Protein AF-A5GKF2-F1 (afdb_monomer_lite)

Foldseek 3Di:
DVPVVVVVVVVVVVVVVVVVVVVVVVVVVVVVVVVVVVVVVVVVVVVVVVVVVVVVVVVVVVVVVVVVVVVVVVVVVVVCCVVVVVVVVVVVVVVVVVVVVVVPDPDDDDDDDDDDDDDDDDDDDDDPDDDDPPPPVVVVVVVVVVVCVVCDDPDDDDDDDDDDDDDDDDDDDDDDDDDDDDDDDDDDDDDDDDD

pLDDT: mean 70.02, std 25.41, range [35.12, 98.5]

Structure (mmCIF, N/CA/C/O backbone):
data_AF-A5GKF2-F1
#
_entry.id   AF-A5GKF2-F1
#
loop_
_atom_site.group_PDB
_atom_site.id
_atom_site.type_symbol
_atom_site.label_atom_id
_atom_site.label_alt_id
_atom_site.label_comp_id
_atom_site.label_asym_id
_atom_site.label_entity_id
_atom_site.label_seq_id
_atom_site.pdbx_PDB_ins_code
_atom_site.Cartn_x
_atom_site.Cartn_y
_atom_site.Cartn_z
_atom_site.occupancy
_atom_site.B_iso_or_equiv
_atom_site.auth_seq_id
_atom_site.auth_comp_id
_atom_site.auth_asym_id
_atom_site.auth_atom_id
_atom_site.pdbx_PDB_model_num
ATOM 1 N N . MET A 1 1 ? 40.541 8.217 -66.195 1.00 59.69 1 MET A N 1
ATOM 2 C CA . MET A 1 1 ? 40.244 8.836 -64.881 1.00 59.69 1 MET A CA 1
ATOM 3 C C . MET A 1 1 ? 38.954 8.336 -64.171 1.00 59.69 1 MET A C 1
ATOM 5 O O . MET A 1 1 ? 38.490 9.051 -63.294 1.00 59.69 1 MET A O 1
ATOM 9 N N . PRO A 1 2 ? 38.380 7.128 -64.410 1.00 74.12 2 PRO A N 1
ATOM 10 C CA . PRO A 1 2 ? 37.162 6.703 -63.689 1.00 74.12 2 PRO A CA 1
ATOM 11 C C . PRO A 1 2 ? 37.409 6.175 -62.259 1.00 74.12 2 PRO A C 1
ATOM 13 O O . PRO A 1 2 ? 36.490 6.158 -61.446 1.00 74.12 2 PRO A O 1
ATOM 16 N N . MET A 1 3 ? 38.639 5.767 -61.918 1.00 76.69 3 MET A N 1
ATOM 17 C CA . MET A 1 3 ? 38.925 5.130 -60.619 1.00 76.69 3 MET A CA 1
ATOM 18 C C . MET A 1 3 ? 38.843 6.090 -59.420 1.00 76.69 3 MET A C 1
ATOM 20 O O . MET A 1 3 ? 38.457 5.673 -58.334 1.00 76.69 3 MET A O 1
ATOM 24 N N . VAL A 1 4 ? 39.136 7.382 -59.610 1.00 79.19 4 VAL A N 1
ATOM 25 C CA . VAL A 1 4 ? 39.079 8.383 -58.524 1.00 79.19 4 VAL A CA 1
ATOM 26 C C . VAL A 1 4 ? 37.631 8.653 -58.087 1.00 79.19 4 VAL A C 1
ATOM 28 O O . VAL A 1 4 ? 37.363 8.780 -56.895 1.00 79.19 4 VAL A O 1
ATOM 31 N N . GLY A 1 5 ? 36.676 8.658 -59.026 1.00 86.69 5 GLY A N 1
ATOM 32 C CA . GLY A 1 5 ? 35.250 8.832 -58.713 1.00 86.69 5 GLY A CA 1
ATOM 33 C C . GLY A 1 5 ? 34.651 7.653 -57.936 1.00 86.69 5 GLY A C 1
ATOM 34 O O . GLY A 1 5 ? 33.820 7.851 -57.053 1.00 86.69 5 GLY A O 1
ATOM 35 N N . MET A 1 6 ? 35.121 6.431 -58.209 1.00 90.62 6 MET A N 1
ATOM 36 C CA . MET A 1 6 ? 34.670 5.222 -57.514 1.00 90.62 6 MET A CA 1
ATOM 37 C C . MET A 1 6 ? 35.104 5.209 -56.042 1.00 90.62 6 MET A C 1
ATOM 39 O O . MET A 1 6 ? 34.302 4.891 -55.168 1.00 90.62 6 MET A O 1
ATOM 43 N N . ILE A 1 7 ? 36.341 5.628 -55.753 1.00 91.12 7 ILE A N 1
ATOM 44 C CA . ILE A 1 7 ? 36.857 5.725 -54.377 1.00 91.12 7 ILE A CA 1
ATOM 45 C C . ILE A 1 7 ? 36.062 6.763 -53.573 1.00 91.12 7 ILE A C 1
ATOM 47 O O . ILE A 1 7 ? 35.660 6.487 -52.443 1.00 91.12 7 ILE A O 1
ATOM 51 N N . GLY A 1 8 ? 35.772 7.929 -54.164 1.00 93.56 8 GLY A N 1
ATOM 52 C CA . GLY A 1 8 ? 34.958 8.961 -53.517 1.00 93.56 8 GLY A CA 1
ATOM 53 C C . GLY A 1 8 ? 33.553 8.470 -53.154 1.00 93.56 8 GLY A C 1
ATOM 54 O O . GLY A 1 8 ? 33.095 8.690 -52.035 1.00 93.56 8 GLY A O 1
ATOM 55 N N . MET A 1 9 ? 32.895 7.737 -54.059 1.00 93.56 9 MET A N 1
ATOM 56 C CA . MET A 1 9 ? 31.573 7.156 -53.798 1.00 93.56 9 MET A CA 1
ATOM 57 C C . MET A 1 9 ? 31.606 6.144 -52.643 1.00 93.56 9 MET A C 1
ATOM 59 O O . MET A 1 9 ? 30.742 6.195 -51.770 1.00 93.56 9 MET A O 1
ATOM 63 N N . ILE A 1 10 ? 32.616 5.268 -52.590 1.00 93.69 10 ILE A N 1
ATOM 64 C CA . ILE A 1 10 ? 32.765 4.283 -51.505 1.00 93.69 10 ILE A CA 1
ATOM 65 C C . ILE A 1 10 ? 32.933 4.982 -50.149 1.00 93.69 10 ILE A C 1
ATOM 67 O O . ILE A 1 10 ? 32.283 4.594 -49.178 1.00 93.69 10 ILE A O 1
ATOM 71 N N . ILE A 1 11 ? 33.752 6.037 -50.079 1.00 95.56 11 ILE A N 1
ATOM 72 C CA . ILE A 1 11 ? 33.955 6.807 -48.843 1.00 95.56 11 ILE A CA 1
ATOM 73 C C . ILE A 1 11 ? 32.642 7.454 -48.387 1.00 95.56 11 ILE A C 1
ATOM 75 O O . ILE A 1 11 ? 32.294 7.356 -47.212 1.00 95.56 11 ILE A O 1
ATOM 79 N N . ILE A 1 12 ? 31.887 8.067 -49.305 1.00 95.62 12 ILE A N 1
ATOM 80 C CA . ILE A 1 12 ? 30.591 8.688 -48.988 1.00 95.62 12 ILE A CA 1
ATOM 81 C C . ILE A 1 12 ? 29.614 7.647 -48.431 1.00 95.62 12 ILE A C 1
ATOM 83 O O . ILE A 1 12 ? 28.983 7.892 -47.404 1.00 95.62 12 ILE A O 1
ATOM 87 N N . VAL A 1 13 ? 29.518 6.473 -49.064 1.00 96.44 13 VAL A N 1
ATOM 88 C CA . VAL A 1 13 ? 28.652 5.382 -48.590 1.00 96.44 13 VAL A CA 1
ATOM 89 C C . VAL A 1 13 ? 29.087 4.904 -47.205 1.00 96.44 13 VAL A C 1
ATOM 91 O O . VAL A 1 13 ? 28.242 4.735 -46.330 1.00 96.44 13 VAL A O 1
ATOM 94 N N . MET A 1 14 ? 30.390 4.744 -46.961 1.00 96.69 14 MET A N 1
ATOM 95 C CA . MET A 1 14 ? 30.900 4.324 -45.653 1.00 96.69 14 MET A CA 1
ATOM 96 C C . MET A 1 14 ? 30.572 5.346 -44.555 1.00 96.69 14 MET A C 1
ATOM 98 O O . MET A 1 14 ? 30.115 4.960 -43.480 1.00 96.69 14 MET A O 1
ATOM 102 N N . ILE A 1 15 ? 30.748 6.644 -44.828 1.00 96.69 15 ILE A N 1
ATOM 103 C CA . ILE A 1 15 ? 30.384 7.719 -43.893 1.00 96.69 15 ILE A CA 1
ATOM 104 C C . ILE A 1 15 ? 28.879 7.690 -43.615 1.00 96.69 15 ILE A C 1
ATOM 106 O O . ILE A 1 15 ? 28.476 7.756 -42.454 1.00 96.69 15 ILE A O 1
ATOM 110 N N . LEU A 1 16 ? 28.048 7.542 -44.652 1.00 97.00 16 LEU A N 1
ATOM 111 C CA . LEU A 1 16 ? 26.597 7.466 -44.496 1.00 97.00 16 LEU A CA 1
ATOM 112 C C . LEU A 1 16 ? 26.199 6.291 -43.597 1.00 97.00 16 LEU A C 1
ATOM 114 O O . LEU A 1 16 ? 25.430 6.479 -42.658 1.00 97.00 16 LEU A O 1
ATOM 118 N N . VAL A 1 17 ? 26.770 5.105 -43.825 1.00 97.75 17 VAL A N 1
ATOM 119 C CA . VAL A 1 17 ? 26.513 3.923 -42.990 1.00 97.75 17 VAL A CA 1
ATOM 120 C C . VAL A 1 17 ? 26.899 4.194 -41.533 1.00 97.75 17 VAL A C 1
ATOM 122 O O . VAL A 1 17 ? 26.085 3.967 -40.640 1.00 97.75 17 VAL A O 1
ATOM 125 N N . MET A 1 18 ? 28.079 4.761 -41.274 1.00 97.44 18 MET A N 1
ATOM 126 C CA . MET A 1 18 ? 28.514 5.083 -39.908 1.00 97.44 18 MET A CA 1
ATOM 127 C C . MET A 1 18 ? 27.578 6.079 -39.212 1.00 97.44 18 MET A C 1
ATOM 129 O O . MET A 1 18 ? 27.211 5.878 -38.053 1.00 97.44 18 MET A O 1
ATOM 133 N N . VAL A 1 19 ? 27.141 7.126 -39.919 1.00 97.44 19 VAL A N 1
ATOM 134 C CA . VAL A 1 19 ? 26.184 8.103 -39.382 1.00 97.44 19 VAL A CA 1
ATOM 135 C C . VAL A 1 19 ? 24.840 7.436 -39.092 1.00 97.44 19 VAL A C 1
ATOM 137 O O . VAL A 1 19 ? 24.295 7.629 -38.008 1.00 97.44 19 VAL A O 1
ATOM 140 N N . THR A 1 20 ? 24.323 6.606 -40.004 1.00 97.12 20 THR A N 1
ATOM 141 C CA . THR A 1 20 ? 23.048 5.903 -39.780 1.00 97.12 20 THR A CA 1
ATOM 142 C C . THR A 1 20 ? 23.111 4.967 -38.575 1.00 97.12 20 THR A C 1
ATOM 144 O O . THR A 1 20 ? 22.198 4.987 -37.754 1.00 97.12 20 THR A O 1
ATOM 147 N N . LEU A 1 21 ? 24.204 4.218 -38.398 1.00 97.25 21 LEU A N 1
ATOM 148 C CA . LEU A 1 21 ? 24.397 3.352 -37.232 1.00 97.25 21 LEU A CA 1
ATOM 149 C C . LEU A 1 21 ? 24.495 4.155 -35.930 1.00 97.25 21 LEU A C 1
ATOM 151 O O . LEU A 1 21 ? 23.912 3.752 -34.926 1.00 97.25 21 LEU A O 1
ATOM 155 N N . SER A 1 22 ? 25.171 5.308 -35.949 1.00 97.81 22 SER A N 1
ATOM 156 C CA . SER A 1 22 ? 25.243 6.215 -34.797 1.00 97.81 22 SER A CA 1
ATOM 157 C C . SER A 1 22 ? 23.860 6.745 -34.398 1.00 97.81 22 SER A C 1
ATOM 159 O O . SER A 1 22 ? 23.489 6.708 -33.223 1.00 97.81 22 SER A O 1
ATOM 161 N N . VAL A 1 23 ? 23.047 7.158 -35.378 1.00 97.81 23 VAL A N 1
ATOM 162 C CA . VAL A 1 23 ? 21.667 7.608 -35.135 1.00 97.81 23 VAL A CA 1
ATOM 163 C C . VAL A 1 23 ? 20.810 6.468 -34.582 1.00 97.81 23 VAL A C 1
ATOM 165 O O . VAL A 1 23 ? 20.099 6.667 -33.600 1.00 97.81 23 VAL A O 1
ATOM 168 N N . VAL A 1 24 ? 20.905 5.262 -35.150 1.00 98.12 24 VAL A N 1
ATOM 169 C CA . VAL A 1 24 ? 20.173 4.085 -34.652 1.00 98.12 24 VAL A CA 1
ATOM 170 C C . VAL A 1 24 ? 20.580 3.750 -33.215 1.00 98.12 24 VAL A C 1
ATOM 172 O O . VAL A 1 24 ? 19.710 3.520 -32.378 1.00 98.12 24 VAL A O 1
ATOM 175 N N . ALA A 1 25 ? 21.876 3.784 -32.894 1.00 97.25 25 ALA A N 1
ATOM 176 C CA . ALA A 1 25 ? 22.362 3.548 -31.537 1.00 97.25 25 ALA A CA 1
ATOM 177 C C . ALA A 1 25 ? 21.807 4.580 -30.542 1.00 97.25 25 ALA A C 1
ATOM 179 O O . ALA A 1 25 ? 21.323 4.203 -29.475 1.00 97.25 25 ALA A O 1
ATOM 180 N N . MET A 1 26 ? 21.802 5.866 -30.908 1.00 98.12 26 MET A N 1
ATOM 181 C CA . MET A 1 26 ? 21.197 6.921 -30.089 1.00 98.12 26 MET A CA 1
ATOM 182 C C . MET A 1 26 ? 19.703 6.682 -29.854 1.00 98.12 26 MET A C 1
ATOM 184 O O . MET A 1 26 ? 19.241 6.778 -28.719 1.00 98.12 26 MET A O 1
ATOM 188 N N . VAL A 1 27 ? 18.951 6.318 -30.897 1.00 98.19 27 VAL A N 1
ATOM 189 C CA . VAL A 1 27 ? 17.518 6.007 -30.769 1.00 9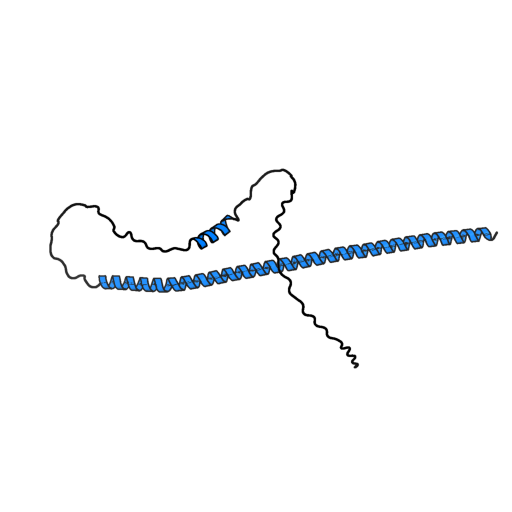8.19 27 VAL A CA 1
ATOM 190 C C . VAL A 1 27 ? 17.299 4.829 -29.818 1.00 98.19 27 VAL A C 1
ATOM 192 O O . VAL A 1 27 ? 16.444 4.915 -28.939 1.00 98.19 27 VAL A O 1
ATOM 195 N N . ILE A 1 28 ? 18.100 3.765 -29.925 1.00 98.06 28 ILE A N 1
ATOM 196 C CA . ILE A 1 28 ? 18.012 2.603 -29.028 1.00 98.06 28 ILE A CA 1
ATOM 197 C C . ILE A 1 28 ? 18.279 3.012 -27.574 1.00 98.06 28 ILE A C 1
ATOM 199 O O . ILE A 1 28 ? 17.513 2.638 -26.687 1.00 98.06 28 ILE A O 1
ATOM 203 N N . ILE A 1 29 ? 19.320 3.811 -27.318 1.00 98.19 29 ILE A N 1
ATOM 204 C CA . ILE A 1 29 ? 19.639 4.300 -25.967 1.00 98.19 29 ILE A CA 1
ATOM 205 C C . ILE A 1 29 ? 18.470 5.112 -25.396 1.00 98.19 29 ILE A C 1
ATOM 207 O O . ILE A 1 29 ? 18.070 4.895 -24.251 1.00 98.19 29 ILE A O 1
ATOM 211 N N . VAL A 1 30 ? 17.884 6.009 -26.195 1.00 98.38 30 VAL A N 1
ATOM 212 C CA . VAL A 1 30 ? 16.722 6.810 -25.783 1.00 98.38 30 VAL A CA 1
ATOM 213 C C . VAL A 1 30 ? 15.523 5.915 -25.467 1.00 98.38 30 VAL A C 1
ATOM 215 O O . VAL A 1 30 ? 14.877 6.108 -24.439 1.00 98.38 30 VAL A O 1
ATOM 218 N N . MET A 1 31 ? 15.246 4.900 -26.289 1.00 98.50 31 MET A N 1
ATOM 219 C CA . MET A 1 31 ? 14.158 3.952 -26.028 1.00 98.50 31 MET A CA 1
ATOM 220 C C . MET A 1 31 ? 14.369 3.174 -24.725 1.00 98.50 31 MET A C 1
ATOM 222 O O . MET A 1 31 ? 13.433 3.052 -23.934 1.00 98.50 31 MET A O 1
ATOM 226 N N . ILE A 1 32 ? 15.591 2.700 -24.463 1.00 98.38 32 ILE A N 1
ATOM 227 C CA . ILE A 1 32 ? 15.932 2.017 -23.206 1.00 98.38 32 ILE A CA 1
ATOM 228 C C . ILE A 1 32 ? 15.715 2.958 -22.016 1.00 98.38 32 ILE A C 1
ATOM 230 O O . ILE A 1 32 ? 15.111 2.561 -21.021 1.00 98.38 32 ILE A O 1
ATOM 234 N N . LEU A 1 33 ? 16.143 4.219 -22.118 1.00 98.19 33 LEU A N 1
ATOM 235 C CA . LEU A 1 33 ? 15.961 5.204 -21.052 1.00 98.19 33 LEU A CA 1
ATOM 236 C C . LEU A 1 33 ? 14.476 5.483 -20.773 1.00 98.19 33 LEU A C 1
ATOM 238 O O . LEU A 1 33 ? 14.065 5.557 -19.613 1.00 98.19 33 LEU A O 1
ATOM 242 N N . ILE A 1 34 ? 13.647 5.569 -21.814 1.00 98.25 34 ILE A N 1
ATOM 243 C CA . ILE A 1 34 ? 12.193 5.707 -21.661 1.00 98.25 34 ILE A CA 1
ATOM 244 C C . ILE A 1 34 ? 11.608 4.478 -20.951 1.00 98.25 34 ILE A C 1
ATOM 246 O O . ILE A 1 34 ? 10.833 4.621 -20.009 1.00 98.25 34 ILE A O 1
ATOM 250 N N . MET A 1 35 ? 12.010 3.265 -21.334 1.00 98.44 35 MET A N 1
ATOM 251 C CA . MET A 1 35 ? 11.536 2.045 -20.671 1.00 98.44 35 MET A CA 1
ATOM 252 C C . MET A 1 35 ? 11.926 1.997 -19.189 1.00 98.44 35 MET A C 1
ATOM 254 O O . MET A 1 35 ? 11.091 1.682 -18.340 1.00 98.44 35 MET A O 1
ATOM 258 N N . VAL A 1 36 ? 13.170 2.353 -18.859 1.00 98.12 36 VAL A N 1
ATOM 259 C CA . VAL A 1 36 ? 13.649 2.384 -17.470 1.00 98.12 36 VAL A CA 1
ATOM 260 C C . VAL A 1 36 ? 12.900 3.436 -16.656 1.00 98.12 36 VAL A C 1
ATOM 262 O O . VAL A 1 36 ? 12.459 3.145 -15.545 1.00 98.12 36 VAL A O 1
ATOM 265 N N . THR A 1 37 ? 12.705 4.642 -17.195 1.00 98.12 37 THR A N 1
ATOM 266 C CA . THR A 1 37 ? 11.974 5.703 -16.482 1.00 98.12 37 THR A CA 1
ATOM 267 C C . THR A 1 37 ? 10.519 5.312 -16.229 1.00 98.12 37 THR A C 1
ATOM 269 O O . THR A 1 37 ? 10.046 5.457 -15.103 1.00 98.12 37 THR A O 1
ATOM 272 N N . LEU A 1 38 ? 9.833 4.719 -17.211 1.00 97.75 38 LEU A N 1
ATOM 273 C CA . LEU A 1 38 ? 8.479 4.188 -17.027 1.00 97.75 38 LEU A CA 1
ATOM 274 C C . LEU A 1 38 ? 8.429 3.075 -15.973 1.00 97.75 38 LEU A C 1
ATOM 276 O O . LEU A 1 38 ? 7.532 3.075 -15.131 1.00 97.75 38 LEU A O 1
ATOM 280 N N . SER A 1 39 ? 9.407 2.165 -15.964 1.00 97.69 39 SER A N 1
ATOM 281 C CA . SER A 1 39 ? 9.500 1.118 -14.941 1.00 97.69 39 SER A CA 1
ATOM 282 C C . SER A 1 39 ? 9.681 1.697 -13.535 1.00 97.69 39 SER A C 1
ATOM 284 O O . SER A 1 39 ? 9.076 1.199 -12.585 1.00 97.69 39 SER A O 1
ATOM 286 N N . MET A 1 40 ? 10.493 2.747 -13.385 1.00 98.12 40 MET A N 1
ATOM 287 C CA . MET A 1 40 ? 10.690 3.417 -12.097 1.00 98.12 40 MET A CA 1
ATOM 288 C C . MET A 1 40 ? 9.410 4.110 -11.629 1.00 98.12 40 MET A C 1
ATOM 290 O O . MET A 1 40 ? 9.020 3.966 -10.472 1.00 98.12 40 MET A O 1
ATOM 294 N N . VAL A 1 41 ? 8.711 4.801 -12.533 1.00 97.81 41 VAL A N 1
ATOM 295 C CA . VAL A 1 41 ? 7.419 5.433 -12.228 1.00 97.81 41 VAL A CA 1
ATOM 296 C C . VAL A 1 41 ? 6.386 4.384 -11.809 1.00 97.81 41 VAL A C 1
ATOM 298 O O . VAL A 1 41 ? 5.705 4.572 -10.803 1.00 97.81 41 VAL A O 1
ATOM 301 N N . ALA A 1 42 ? 6.306 3.251 -12.511 1.00 97.00 42 ALA A N 1
ATOM 302 C CA . ALA A 1 42 ? 5.401 2.160 -12.155 1.00 97.00 42 ALA A CA 1
ATOM 303 C C . ALA A 1 42 ? 5.683 1.609 -10.746 1.00 97.00 42 ALA A C 1
ATOM 305 O O . ALA A 1 42 ? 4.752 1.433 -9.960 1.00 97.00 42 ALA A O 1
ATOM 306 N N . MET A 1 43 ? 6.957 1.404 -10.391 1.00 98.12 43 MET A N 1
ATOM 307 C CA . MET A 1 43 ? 7.343 0.978 -9.041 1.00 98.12 43 MET A CA 1
ATOM 308 C C . MET A 1 43 ? 6.914 1.985 -7.971 1.00 98.12 43 MET A C 1
ATOM 310 O O . MET A 1 43 ? 6.349 1.592 -6.951 1.00 98.12 43 MET A O 1
ATOM 314 N N . VAL A 1 44 ? 7.121 3.282 -8.210 1.00 98.06 44 VAL A N 1
ATOM 315 C CA . VAL A 1 44 ? 6.694 4.337 -7.277 1.00 98.06 44 VAL A CA 1
ATOM 316 C C . VAL A 1 44 ? 5.177 4.320 -7.083 1.00 98.06 44 VAL A C 1
ATOM 318 O O . VAL A 1 44 ? 4.708 4.397 -5.948 1.00 98.06 44 VAL A O 1
ATOM 321 N N . ILE A 1 45 ? 4.405 4.153 -8.160 1.00 97.88 45 ILE A N 1
ATOM 322 C CA . ILE A 1 45 ? 2.940 4.061 -8.089 1.00 97.88 45 ILE A CA 1
ATOM 323 C C . ILE A 1 45 ? 2.512 2.853 -7.247 1.00 97.88 45 ILE A C 1
ATOM 325 O O . ILE A 1 45 ? 1.662 2.995 -6.369 1.00 97.88 45 ILE A O 1
ATOM 329 N N . ILE A 1 46 ? 3.119 1.682 -7.460 1.00 98.12 46 ILE A N 1
ATOM 330 C CA . ILE A 1 46 ? 2.817 0.471 -6.680 1.00 98.12 46 ILE A CA 1
ATOM 331 C C . ILE A 1 46 ? 3.091 0.704 -5.190 1.00 98.12 46 ILE A C 1
ATOM 333 O O . ILE A 1 46 ? 2.253 0.374 -4.350 1.00 98.12 46 ILE A O 1
ATOM 337 N N . VAL A 1 47 ? 4.230 1.317 -4.853 1.00 98.19 47 VAL A N 1
ATOM 338 C CA . VAL A 1 47 ? 4.578 1.645 -3.463 1.00 98.19 47 VAL A CA 1
ATOM 339 C C . VAL A 1 47 ? 3.569 2.624 -2.859 1.00 98.19 47 VAL A C 1
ATOM 341 O O . VAL A 1 47 ? 3.121 2.414 -1.733 1.00 98.19 47 VAL A O 1
ATOM 344 N N . MET A 1 48 ? 3.147 3.653 -3.600 1.00 98.25 48 MET A N 1
ATOM 345 C CA . MET A 1 48 ? 2.115 4.581 -3.125 1.00 98.25 48 MET A CA 1
ATOM 346 C C . MET A 1 48 ? 0.783 3.878 -2.851 1.00 98.25 48 MET A C 1
ATOM 348 O O . MET A 1 48 ? 0.167 4.126 -1.815 1.00 98.25 48 MET A O 1
ATOM 352 N N . ILE A 1 49 ? 0.349 2.978 -3.738 1.00 98.00 49 ILE A N 1
ATOM 353 C CA . ILE A 1 49 ? -0.880 2.196 -3.541 1.00 98.00 49 ILE A CA 1
ATOM 354 C C . ILE A 1 49 ? -0.763 1.332 -2.281 1.00 98.00 49 ILE A C 1
ATOM 356 O O . ILE A 1 49 ? -1.687 1.304 -1.469 1.00 98.00 49 ILE A O 1
ATOM 360 N N . LEU A 1 50 ? 0.381 0.675 -2.070 1.00 97.94 50 LEU A N 1
ATOM 361 C CA . LEU A 1 50 ? 0.618 -0.141 -0.879 1.00 97.94 50 LEU A CA 1
ATOM 362 C C . LEU A 1 50 ? 0.527 0.691 0.411 1.00 97.94 50 LEU A C 1
ATOM 364 O O . LEU A 1 50 ? -0.113 0.274 1.378 1.00 97.94 50 LEU A O 1
ATOM 368 N N . ILE A 1 51 ? 1.115 1.890 0.421 1.00 98.00 51 ILE A N 1
ATOM 369 C CA . ILE A 1 51 ? 1.028 2.816 1.559 1.00 98.00 51 ILE A CA 1
ATOM 370 C C . ILE A 1 51 ? -0.432 3.215 1.821 1.00 98.00 51 ILE A C 1
ATOM 372 O O . ILE A 1 51 ? -0.888 3.168 2.961 1.00 98.00 51 ILE A O 1
ATOM 376 N N . MET A 1 52 ? -1.202 3.540 0.782 1.00 98.00 52 MET A N 1
ATOM 377 C CA . MET A 1 52 ? -2.621 3.885 0.936 1.00 98.00 52 MET A CA 1
ATOM 378 C C . MET A 1 52 ? -3.439 2.728 1.525 1.00 98.00 52 MET A C 1
ATOM 380 O O . MET A 1 52 ? -4.215 2.927 2.461 1.00 98.00 52 MET A O 1
ATOM 384 N N . VAL A 1 53 ? -3.238 1.504 1.027 1.00 97.50 53 VAL A N 1
ATOM 385 C CA . VAL A 1 53 ? -3.940 0.309 1.525 1.00 97.50 53 VAL A CA 1
ATOM 386 C C . VAL A 1 53 ? -3.576 0.026 2.982 1.00 97.50 53 VAL A C 1
ATOM 388 O O . VAL A 1 53 ? -4.459 -0.220 3.802 1.00 97.50 53 VAL A O 1
ATOM 391 N N . THR A 1 54 ? -2.291 0.093 3.333 1.00 97.75 54 THR A N 1
ATOM 392 C CA . THR A 1 54 ? -1.844 -0.139 4.717 1.00 97.75 54 THR A CA 1
ATOM 393 C C . THR A 1 54 ? -2.405 0.902 5.683 1.00 97.75 54 THR A C 1
ATOM 395 O O . THR A 1 54 ? -2.914 0.528 6.739 1.00 97.75 54 THR A O 1
ATOM 398 N N . LEU A 1 55 ? -2.414 2.184 5.311 1.00 97.06 55 LEU A N 1
ATOM 399 C CA . LEU A 1 55 ? -3.041 3.236 6.115 1.00 97.06 55 LEU A CA 1
ATOM 400 C C . LEU A 1 55 ? -4.547 3.012 6.282 1.00 97.06 55 LEU A C 1
ATOM 402 O O . LEU A 1 55 ? -5.066 3.158 7.388 1.00 97.06 55 LEU A O 1
ATOM 406 N N . SER A 1 56 ? -5.244 2.594 5.221 1.00 96.81 56 SER A N 1
ATOM 407 C CA . SER A 1 56 ? -6.668 2.253 5.296 1.00 96.81 56 SER A CA 1
ATOM 408 C C . SER A 1 56 ? -6.932 1.095 6.263 1.00 96.81 56 SER A C 1
ATOM 410 O O . SER A 1 56 ? -7.899 1.138 7.024 1.00 96.81 56 SER A O 1
ATOM 412 N N . MET A 1 57 ? -6.082 0.065 6.258 1.00 97.88 57 MET A N 1
ATOM 413 C CA . MET A 1 57 ? -6.197 -1.061 7.189 1.00 97.88 57 MET A CA 1
ATOM 414 C C . MET A 1 57 ? -5.988 -0.613 8.637 1.00 97.88 57 MET A C 1
ATOM 416 O O . MET A 1 57 ? -6.768 -0.977 9.515 1.00 97.88 57 MET A O 1
ATOM 420 N N . VAL A 1 58 ? -4.978 0.224 8.890 1.00 97.38 58 VAL A N 1
ATOM 421 C CA . VAL A 1 58 ? -4.726 0.788 10.225 1.00 97.38 58 VAL A CA 1
ATOM 422 C C . VAL A 1 58 ? -5.917 1.625 10.697 1.00 97.38 58 VAL A C 1
ATOM 424 O O . VAL A 1 58 ? -6.370 1.457 11.828 1.00 97.38 58 VAL A O 1
ATOM 427 N N . ALA A 1 59 ? -6.474 2.476 9.832 1.00 96.75 59 ALA A N 1
ATOM 428 C CA . ALA A 1 59 ? -7.651 3.277 10.155 1.00 96.75 59 ALA A CA 1
ATOM 429 C C . ALA A 1 59 ? -8.860 2.402 10.529 1.00 96.75 59 ALA A C 1
ATOM 431 O O . ALA A 1 59 ? -9.519 2.668 11.533 1.00 96.75 59 ALA A O 1
ATOM 432 N N . MET A 1 60 ? -9.112 1.321 9.783 1.00 97.69 60 MET A N 1
ATOM 433 C CA . MET A 1 60 ? -10.177 0.365 10.107 1.00 97.69 60 MET A CA 1
ATOM 434 C C . MET A 1 60 ? -9.981 -0.281 11.480 1.00 97.69 60 MET A C 1
ATOM 436 O O . MET A 1 60 ? -10.924 -0.345 12.268 1.00 97.69 60 MET A O 1
ATOM 440 N N . VAL A 1 61 ? -8.760 -0.711 11.806 1.00 97.88 61 VAL A N 1
ATOM 441 C CA . VAL A 1 61 ? -8.447 -1.282 13.127 1.00 97.88 61 VAL A CA 1
ATOM 442 C C . VAL A 1 61 ? -8.715 -0.269 14.242 1.00 97.88 61 VAL A C 1
ATOM 444 O O . VAL A 1 61 ? -9.310 -0.624 15.259 1.00 97.88 61 VAL A O 1
ATOM 447 N N . ILE A 1 62 ? -8.339 0.997 14.045 1.00 97.81 62 ILE A N 1
ATOM 448 C CA . ILE A 1 62 ? -8.599 2.069 15.016 1.00 97.81 62 ILE A CA 1
ATOM 449 C C . ILE A 1 62 ? -10.106 2.274 15.212 1.00 97.81 62 ILE A C 1
ATOM 451 O O . ILE A 1 62 ? -10.561 2.353 16.351 1.00 97.81 62 ILE A O 1
ATOM 455 N N . ILE A 1 63 ? -10.891 2.316 14.132 1.00 98.00 63 ILE A N 1
ATOM 456 C CA . ILE A 1 63 ? -12.353 2.465 14.209 1.00 98.00 63 ILE A CA 1
ATOM 457 C C . ILE A 1 63 ? -12.970 1.310 15.002 1.00 98.00 63 ILE A C 1
ATOM 459 O O . ILE A 1 63 ? -13.776 1.544 15.902 1.00 98.00 63 ILE A O 1
ATOM 463 N N . VAL A 1 64 ? -12.562 0.070 14.718 1.00 97.94 64 VAL A N 1
ATOM 464 C CA . VAL A 1 64 ? -13.038 -1.112 15.452 1.00 97.94 64 VAL A CA 1
ATOM 465 C C . VAL A 1 64 ? -1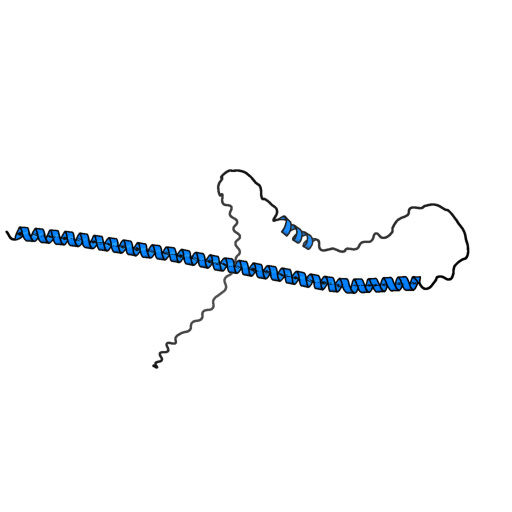2.653 -1.026 16.930 1.00 97.94 64 VAL A C 1
ATOM 467 O O . VAL A 1 64 ? -13.487 -1.293 17.791 1.00 97.94 64 VAL A O 1
ATOM 470 N N . MET A 1 65 ? -11.429 -0.601 17.249 1.00 98.25 65 MET A N 1
ATOM 471 C CA . MET A 1 65 ? -10.988 -0.424 18.634 1.00 98.25 65 MET A CA 1
ATOM 472 C C . MET A 1 65 ? -11.840 0.616 19.375 1.00 98.25 65 MET A C 1
ATOM 474 O O . MET A 1 65 ? -12.274 0.362 20.499 1.00 98.25 65 MET A O 1
ATOM 478 N N . ILE A 1 66 ? -12.115 1.763 18.747 1.00 97.81 66 ILE A N 1
ATOM 479 C CA . ILE A 1 66 ? -12.982 2.804 19.317 1.00 97.81 66 ILE A CA 1
ATOM 480 C C . ILE A 1 66 ? -14.387 2.246 19.551 1.00 97.81 66 ILE A C 1
ATOM 482 O O . ILE A 1 66 ? -14.944 2.429 20.632 1.00 97.81 66 ILE A O 1
ATOM 486 N N . LEU A 1 67 ? -14.944 1.525 18.575 1.00 98.06 67 LEU A N 1
ATOM 487 C CA . LEU A 1 67 ? -16.263 0.910 18.699 1.00 98.06 67 LEU A CA 1
ATOM 488 C C . LEU A 1 67 ? -16.314 -0.059 19.886 1.00 98.06 67 LEU A C 1
ATOM 490 O O . LEU A 1 67 ? -17.225 0.026 20.707 1.00 98.06 67 LEU A O 1
ATOM 494 N N . VAL A 1 68 ? -15.313 -0.931 20.026 1.00 98.00 68 VAL A N 1
ATOM 495 C CA . VAL A 1 68 ? -15.212 -1.855 21.164 1.00 98.00 68 VAL A CA 1
ATOM 496 C C . VAL A 1 68 ? -15.174 -1.085 22.485 1.00 98.00 68 VAL A C 1
ATOM 498 O O . VAL A 1 68 ? -15.951 -1.394 23.386 1.00 98.00 68 VAL A O 1
ATOM 501 N N . MET A 1 69 ? -14.357 -0.037 22.601 1.00 97.88 69 MET A N 1
ATOM 502 C CA . MET A 1 69 ? -14.302 0.783 23.818 1.00 97.88 69 MET A CA 1
ATOM 503 C C . MET A 1 69 ? -15.651 1.428 24.158 1.00 97.88 69 MET A C 1
ATOM 505 O O . MET A 1 69 ? -16.081 1.386 25.312 1.00 97.88 69 MET A O 1
ATOM 509 N N . VAL A 1 70 ? -16.349 1.977 23.161 1.00 97.56 70 VAL A N 1
ATOM 510 C CA . VAL A 1 70 ? -17.682 2.567 23.351 1.00 97.56 70 VAL A CA 1
ATOM 511 C C . VAL A 1 70 ? -18.681 1.503 23.802 1.00 97.56 70 VAL A C 1
ATOM 513 O O . VAL A 1 70 ? -19.392 1.714 24.780 1.00 97.56 70 VAL A O 1
ATOM 516 N N . THR A 1 71 ? -18.711 0.338 23.151 1.00 97.06 71 THR A N 1
ATOM 517 C CA . THR A 1 71 ? -19.625 -0.749 23.540 1.00 97.06 71 THR A CA 1
ATOM 518 C C . THR A 1 71 ? -19.365 -1.238 24.964 1.00 97.06 71 THR A C 1
ATOM 520 O O . THR A 1 71 ? -20.313 -1.395 25.728 1.00 97.06 71 THR A O 1
ATOM 523 N N . LEU A 1 72 ? -18.100 -1.392 25.368 1.00 97.56 72 LEU A N 1
ATOM 524 C CA . LEU A 1 72 ? -17.740 -1.757 26.739 1.00 97.56 72 LEU A CA 1
ATOM 525 C C . LEU A 1 72 ? -18.154 -0.681 27.747 1.00 97.56 72 LEU A C 1
ATOM 527 O O . LEU A 1 72 ? -18.653 -1.017 28.818 1.00 97.56 72 LEU A O 1
ATOM 531 N N . SER A 1 73 ? -17.998 0.601 27.406 1.00 96.19 73 SER A N 1
ATOM 532 C CA . SER A 1 73 ? -18.453 1.713 28.246 1.00 96.19 73 SER A CA 1
ATOM 533 C C . SER A 1 73 ? -19.972 1.697 28.439 1.00 96.19 73 SER A C 1
ATOM 535 O O . SER A 1 73 ? -20.446 1.826 29.568 1.00 96.19 73 SER A O 1
ATOM 537 N N . VAL A 1 74 ? -20.736 1.460 27.367 1.00 97.75 74 VAL A N 1
ATOM 538 C CA . VAL A 1 74 ? -22.199 1.335 27.432 1.00 97.75 74 VAL A CA 1
ATOM 539 C C . VAL A 1 74 ? -22.603 0.136 28.287 1.00 97.75 74 VAL A C 1
ATOM 541 O O . VAL A 1 74 ? -23.437 0.274 29.177 1.00 97.75 74 VAL A O 1
ATOM 544 N N . VAL A 1 75 ? -21.983 -1.029 28.080 1.00 97.69 75 VAL A N 1
ATOM 545 C CA . VAL A 1 75 ? -22.248 -2.228 28.891 1.00 97.69 75 VAL A CA 1
ATOM 546 C C . VAL A 1 75 ? -21.937 -1.967 30.366 1.00 97.69 75 VAL A C 1
ATOM 548 O O . VAL A 1 75 ? -22.751 -2.294 31.228 1.00 97.69 75 VAL A O 1
ATOM 551 N N . ALA A 1 76 ? -20.807 -1.328 30.675 1.00 95.94 76 ALA A N 1
ATOM 552 C CA . ALA A 1 76 ? -20.451 -0.967 32.043 1.00 95.94 76 ALA A CA 1
ATOM 553 C C . ALA A 1 76 ? -21.478 -0.013 32.671 1.00 95.94 76 ALA A C 1
ATOM 555 O O . ALA A 1 76 ? -21.886 -0.227 33.811 1.00 95.94 76 ALA A O 1
ATOM 556 N N . MET A 1 77 ? -21.947 0.997 31.930 1.00 97.12 77 MET A N 1
ATOM 557 C CA . MET A 1 77 ? -22.998 1.904 32.395 1.00 97.12 77 MET A CA 1
ATOM 558 C C . MET A 1 77 ? -24.293 1.146 32.703 1.00 97.12 77 MET A C 1
ATOM 560 O O . MET A 1 77 ? -24.876 1.348 33.766 1.00 97.12 77 MET A O 1
ATOM 564 N N . VAL A 1 78 ? -24.719 0.243 31.816 1.00 97.00 78 VAL A N 1
ATOM 565 C CA . VAL A 1 78 ? -25.913 -0.587 32.029 1.00 97.00 78 VAL A CA 1
ATOM 566 C C . VAL A 1 78 ? -25.765 -1.441 33.289 1.00 97.00 78 VAL A C 1
ATOM 568 O O . VAL A 1 78 ? -26.686 -1.479 34.100 1.00 97.00 78 VAL A O 1
ATOM 571 N N . ILE A 1 79 ? -24.603 -2.067 33.501 1.00 96.56 79 ILE A N 1
ATOM 572 C CA . ILE A 1 79 ? -24.326 -2.858 34.709 1.00 96.56 79 ILE A CA 1
ATOM 573 C C . ILE A 1 79 ? -24.395 -1.982 35.965 1.00 96.56 79 ILE A C 1
ATOM 575 O O . ILE A 1 79 ? -25.045 -2.364 36.937 1.00 96.56 79 ILE A O 1
ATOM 579 N N . ILE A 1 80 ? -23.766 -0.801 35.951 1.00 96.88 80 ILE A N 1
ATOM 580 C CA . ILE A 1 80 ? -23.804 0.133 37.085 1.00 96.88 80 ILE A CA 1
ATOM 581 C C . ILE A 1 80 ? -25.247 0.514 37.401 1.00 96.88 80 ILE A C 1
ATOM 583 O O . ILE A 1 80 ? -25.650 0.423 38.554 1.00 96.88 80 ILE A O 1
ATOM 587 N N . VAL A 1 81 ? -26.045 0.887 36.400 1.00 96.62 81 VAL A N 1
ATOM 588 C CA . VAL A 1 81 ? -27.459 1.243 36.587 1.00 96.62 81 VAL A CA 1
ATOM 589 C C . VAL A 1 81 ? -28.257 0.056 37.136 1.00 96.62 81 VAL A C 1
ATOM 591 O O . VAL A 1 81 ? -29.028 0.221 38.082 1.00 96.62 81 VAL A O 1
ATOM 594 N N . MET A 1 82 ? -28.025 -1.148 36.605 1.00 95.88 82 MET A N 1
ATOM 595 C CA . MET A 1 82 ? -28.685 -2.378 37.047 1.00 95.88 82 MET A CA 1
ATOM 596 C C . MET A 1 82 ? -28.375 -2.725 38.508 1.00 95.88 82 MET A C 1
ATOM 598 O O . MET A 1 82 ? -29.220 -3.319 39.165 1.00 95.88 82 MET A O 1
ATOM 602 N N . ILE A 1 83 ? -27.201 -2.359 39.030 1.00 95.88 83 ILE A N 1
ATOM 603 C CA . ILE A 1 83 ? -26.818 -2.584 40.436 1.00 95.88 83 ILE A CA 1
ATOM 604 C C . ILE A 1 83 ? -27.262 -1.419 41.331 1.00 95.88 83 ILE A C 1
ATOM 606 O O . ILE A 1 83 ? -27.766 -1.631 42.435 1.00 95.88 83 ILE A O 1
ATOM 610 N N . LEU A 1 84 ? -27.089 -0.182 40.868 1.00 96.31 84 LEU A N 1
ATOM 611 C CA . LEU A 1 84 ? -27.335 1.023 41.655 1.00 96.31 84 LEU A CA 1
ATOM 612 C C . LEU A 1 84 ? -28.828 1.207 41.951 1.00 96.31 84 LEU A C 1
ATOM 614 O O . LEU A 1 84 ? -29.182 1.511 43.086 1.00 96.31 84 LEU A O 1
ATOM 618 N N . ILE A 1 85 ? -29.708 0.985 40.966 1.00 95.56 85 ILE A N 1
ATOM 619 C CA . ILE A 1 85 ? -31.162 1.112 41.151 1.00 95.56 85 ILE A CA 1
ATOM 620 C C . ILE A 1 85 ? -31.680 0.197 42.274 1.00 95.56 85 ILE A C 1
ATOM 622 O O . ILE A 1 85 ? -32.277 0.721 43.216 1.00 95.56 85 ILE A O 1
ATOM 626 N N . PRO A 1 86 ? -31.464 -1.134 42.251 1.00 94.69 86 PRO A N 1
ATOM 627 C CA . PRO A 1 86 ? -31.952 -1.995 43.323 1.00 94.69 86 PRO A CA 1
ATOM 628 C C . PRO A 1 86 ? -31.276 -1.686 44.659 1.00 94.69 86 PRO A C 1
ATOM 630 O O . PRO A 1 86 ? -31.948 -1.733 45.685 1.00 94.69 86 PRO A O 1
ATOM 633 N N . MET A 1 87 ? -29.992 -1.309 44.673 1.00 95.50 87 MET A N 1
ATOM 634 C CA . MET A 1 87 ? -29.315 -0.899 45.907 1.00 95.50 87 MET A CA 1
ATOM 635 C C . MET A 1 87 ? -29.979 0.334 46.538 1.00 95.50 87 MET A C 1
ATOM 637 O O . MET A 1 87 ? -30.221 0.343 47.744 1.00 95.50 87 MET A O 1
ATOM 641 N N . ILE A 1 88 ? -30.322 1.346 45.734 1.00 94.69 88 ILE A N 1
ATOM 642 C CA . ILE A 1 88 ? -31.052 2.536 46.192 1.00 94.69 88 ILE A CA 1
ATOM 643 C C . ILE A 1 88 ? -32.441 2.146 46.704 1.00 94.69 88 ILE A C 1
ATOM 645 O O . ILE A 1 88 ? -32.835 2.591 47.777 1.00 94.69 88 ILE A O 1
ATOM 649 N N . ILE A 1 89 ? -33.169 1.292 45.979 1.00 93.69 89 ILE A N 1
ATOM 650 C CA . ILE A 1 89 ? -34.499 0.821 46.390 1.00 93.69 89 ILE A CA 1
ATOM 651 C C . ILE A 1 89 ? -34.427 0.118 47.755 1.00 93.69 89 ILE A C 1
ATOM 653 O O . ILE A 1 89 ? -35.180 0.466 48.663 1.00 93.69 89 ILE A O 1
ATOM 657 N N . VAL A 1 90 ? -33.493 -0.822 47.934 1.00 93.12 90 VAL A N 1
ATOM 658 C CA . VAL A 1 90 ? -33.284 -1.530 49.210 1.00 93.12 90 VAL A CA 1
ATOM 659 C C . VAL A 1 90 ? -32.902 -0.557 50.328 1.00 93.12 90 VAL A C 1
ATOM 661 O O . VAL A 1 90 ? -33.433 -0.659 51.433 1.00 93.12 90 VAL A O 1
ATOM 664 N N . ALA A 1 91 ? -32.028 0.414 50.053 1.00 90.06 91 ALA A N 1
ATOM 665 C CA . ALA A 1 91 ? -31.655 1.435 51.028 1.00 90.06 91 ALA A CA 1
ATOM 666 C C . ALA A 1 91 ? -32.865 2.279 51.467 1.00 90.06 91 ALA A C 1
ATOM 668 O O . ALA A 1 91 ? -33.054 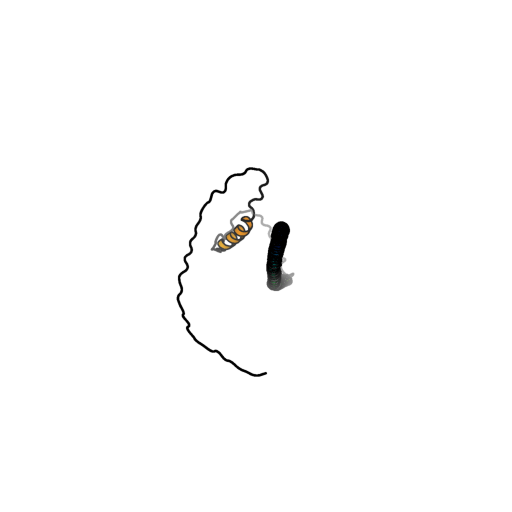2.488 52.662 1.00 90.06 91 ALA A O 1
ATOM 669 N N . LEU A 1 92 ? -33.719 2.706 50.532 1.00 90.38 92 LEU A N 1
ATOM 670 C CA . LEU A 1 92 ? -34.938 3.461 50.838 1.00 90.38 92 LEU A CA 1
ATOM 671 C C . LEU A 1 92 ? -35.929 2.642 51.680 1.00 90.38 92 LEU A C 1
ATOM 673 O O . LEU A 1 92 ? -36.447 3.154 52.672 1.00 90.38 92 LEU A O 1
ATOM 677 N N . PHE A 1 93 ? -36.154 1.366 51.344 1.00 90.56 93 PHE A N 1
ATOM 678 C CA . PHE A 1 93 ? -37.017 0.483 52.140 1.00 90.56 93 PHE A CA 1
ATOM 679 C C . PHE A 1 93 ? -36.480 0.257 53.561 1.00 90.56 93 PHE A C 1
ATOM 681 O O . PHE A 1 93 ? -37.258 0.284 54.517 1.00 90.56 93 PHE A O 1
ATOM 688 N N . ASN A 1 94 ? -35.164 0.089 53.721 1.00 83.50 94 ASN A N 1
ATOM 689 C CA . ASN A 1 94 ? -34.528 -0.060 55.034 1.00 83.50 94 ASN A CA 1
ATOM 690 C C . ASN A 1 94 ? -34.616 1.221 55.882 1.00 83.50 94 ASN A C 1
ATOM 692 O O . ASN A 1 94 ? -34.808 1.148 57.094 1.00 83.50 94 ASN A O 1
ATOM 696 N N . VAL A 1 95 ? -34.493 2.403 55.269 1.00 77.75 95 VAL A N 1
ATOM 697 C CA . VAL A 1 95 ? -34.627 3.679 55.990 1.00 77.75 95 VAL A CA 1
ATOM 698 C C . VAL A 1 95 ? -36.080 3.916 56.410 1.00 77.75 95 VAL A C 1
ATOM 700 O O . VAL A 1 95 ? -36.320 4.292 57.556 1.00 77.75 95 VAL A O 1
ATOM 703 N N . ASN A 1 96 ? -37.055 3.637 55.540 1.00 72.69 96 ASN A N 1
ATOM 704 C CA . ASN A 1 96 ? -38.471 3.779 55.889 1.00 72.69 96 ASN A CA 1
ATOM 705 C C . ASN A 1 96 ? -38.897 2.817 57.000 1.00 72.69 96 ASN A C 1
ATOM 707 O O . ASN A 1 96 ? -39.581 3.244 57.924 1.00 72.69 96 ASN A O 1
ATOM 711 N N . THR A 1 97 ? -38.449 1.558 56.967 1.00 61.12 97 THR A N 1
ATOM 712 C CA . THR A 1 97 ? -38.725 0.616 58.065 1.00 61.12 97 THR A CA 1
ATOM 713 C C . THR A 1 97 ? -38.097 1.088 59.371 1.00 61.12 97 THR A C 1
ATOM 715 O O . THR A 1 97 ? -38.782 1.080 60.386 1.00 61.12 97 THR A O 1
ATOM 718 N N . ALA A 1 98 ? -36.857 1.590 59.370 1.00 59.28 98 ALA A N 1
ATOM 719 C CA . ALA A 1 98 ? -36.244 2.154 60.576 1.00 59.28 98 ALA A CA 1
ATOM 720 C C . ALA A 1 98 ? -37.033 3.353 61.139 1.00 59.28 98 ALA A C 1
ATOM 722 O O . ALA A 1 98 ? -37.272 3.410 62.343 1.00 59.28 98 ALA A O 1
ATOM 723 N N . VAL A 1 99 ? -37.486 4.285 60.293 1.00 57.44 99 VAL A N 1
ATOM 724 C CA . VAL A 1 99 ? -38.311 5.429 60.728 1.00 57.44 99 VAL A CA 1
ATOM 725 C C . VAL A 1 99 ? -39.669 4.969 61.262 1.00 57.44 99 VAL A C 1
ATOM 727 O O . VAL A 1 99 ? -40.141 5.501 62.264 1.00 57.44 99 VAL A O 1
ATOM 730 N N . GLU A 1 100 ? -40.276 3.953 60.654 1.00 55.78 100 GLU A N 1
ATOM 731 C CA . GLU A 1 100 ? -41.557 3.408 61.100 1.00 55.78 100 GLU A CA 1
ATOM 732 C C . GLU A 1 100 ? -41.426 2.712 62.469 1.00 55.78 100 GLU A C 1
ATOM 734 O O . GLU A 1 100 ? -42.246 2.968 63.354 1.00 55.78 100 GLU A O 1
ATOM 739 N N . VAL A 1 101 ? -40.335 1.965 62.718 1.00 54.75 101 VAL A N 1
ATOM 740 C CA . VAL A 1 101 ? -40.039 1.375 64.044 1.00 54.75 101 VAL A CA 1
ATOM 741 C C . VAL A 1 101 ? -39.769 2.462 65.097 1.00 54.75 101 VAL A C 1
ATOM 743 O O . VAL A 1 101 ? -40.141 2.301 66.257 1.00 54.75 101 VAL A O 1
ATOM 746 N N . PHE A 1 102 ? -39.183 3.599 64.708 1.00 52.62 102 PHE A N 1
ATOM 747 C CA . PHE A 1 102 ? -38.993 4.751 65.600 1.00 52.62 102 PHE A CA 1
ATOM 748 C C . PHE A 1 102 ? -40.259 5.606 65.797 1.00 52.62 102 PHE A C 1
ATOM 750 O O . PHE A 1 102 ? -40.343 6.350 66.774 1.00 52.62 102 PHE A O 1
ATOM 757 N N . SER A 1 103 ? -41.261 5.496 64.920 1.00 52.47 103 SER A N 1
ATOM 758 C CA . SER A 1 103 ? -42.523 6.245 65.026 1.00 52.47 103 SER A CA 1
ATOM 759 C C . SER A 1 103 ? -43.556 5.596 65.960 1.00 52.47 103 SER A C 1
ATOM 761 O O . SER A 1 103 ? -44.466 6.274 66.437 1.00 52.47 103 SER A O 1
ATOM 763 N N . PHE A 1 104 ? -43.376 4.318 66.316 1.00 49.38 104 PHE A N 1
ATOM 764 C CA . PHE A 1 104 ? -44.236 3.590 67.252 1.00 49.38 104 PHE A CA 1
ATOM 765 C C . PHE A 1 104 ? -43.563 3.328 68.608 1.00 49.38 104 PHE A C 1
ATOM 767 O O . PHE A 1 104 ? -43.463 2.181 69.025 1.00 49.38 104 PHE A O 1
ATOM 774 N N . THR A 1 105 ? -43.119 4.371 69.327 1.00 51.94 105 THR A N 1
ATOM 775 C CA . THR A 1 105 ? -43.295 4.500 70.802 1.00 51.94 105 THR A CA 1
ATOM 776 C C . THR A 1 105 ? -42.710 5.810 71.366 1.00 51.94 105 THR A C 1
ATOM 778 O O . THR A 1 105 ? -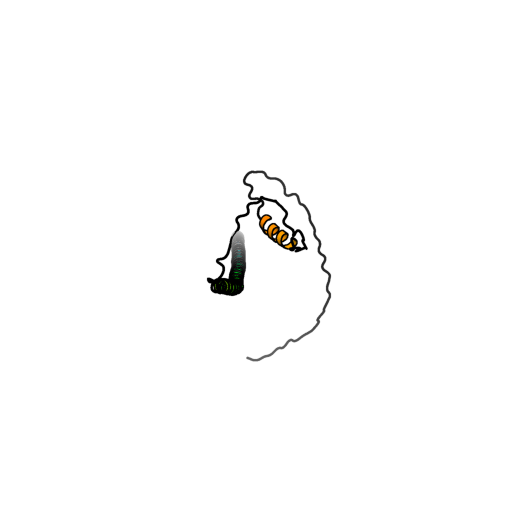41.590 5.829 71.869 1.00 51.94 105 THR A O 1
ATOM 781 N N . PRO A 1 106 ? -43.483 6.912 71.424 1.00 43.72 106 PRO A N 1
ATOM 782 C CA . PRO A 1 106 ? -43.192 8.012 72.335 1.00 43.72 106 PRO A CA 1
ATOM 783 C C . PRO A 1 106 ? -44.049 7.962 73.606 1.00 43.72 106 PRO A C 1
ATOM 785 O O . PRO A 1 106 ? -44.219 8.988 74.240 1.00 43.72 106 PRO A O 1
ATOM 788 N N . HIS A 1 107 ? -44.590 6.816 74.035 1.00 44.19 107 HIS A N 1
ATOM 789 C CA . HIS A 1 107 ? -45.270 6.724 75.334 1.00 44.19 107 HIS A CA 1
ATOM 790 C C . HIS A 1 107 ? -45.038 5.368 75.995 1.00 44.19 107 HIS A C 1
ATOM 792 O O . HIS A 1 107 ? -45.839 4.460 75.833 1.00 44.19 107 HIS A O 1
ATOM 798 N N . GLN A 1 108 ? -43.935 5.250 76.738 1.00 47.75 108 GLN A N 1
ATOM 799 C CA . GLN A 1 108 ? -43.869 4.656 78.084 1.00 47.75 108 GLN A CA 1
ATOM 800 C C . GLN A 1 108 ? -42.419 4.297 78.430 1.00 47.75 108 GLN A C 1
ATOM 802 O O . GLN A 1 108 ? -41.939 3.232 78.063 1.00 47.75 108 GLN A O 1
ATOM 807 N N . ARG A 1 109 ? -41.745 5.157 79.202 1.00 43.44 109 ARG A N 1
ATOM 808 C CA . ARG A 1 109 ? -40.937 4.745 80.370 1.00 43.44 109 ARG A CA 1
ATOM 809 C C . ARG A 1 109 ? -40.298 5.956 81.036 1.00 43.44 109 ARG A C 1
ATOM 811 O O . ARG A 1 109 ? -39.094 6.178 80.998 1.00 43.44 109 ARG A O 1
ATOM 818 N N . TRP A 1 110 ? -41.136 6.725 81.716 1.00 48.47 110 TRP A N 1
ATOM 819 C CA . TRP A 1 110 ? -40.700 7.365 82.948 1.00 48.47 110 TRP A CA 1
ATOM 820 C C . TRP A 1 110 ? -40.967 6.390 84.085 1.00 48.47 110 TRP A C 1
ATOM 822 O O . TRP A 1 110 ? -42.105 6.231 84.511 1.00 48.47 110 TRP A O 1
ATOM 832 N N . ALA A 1 111 ? -39.917 5.720 84.543 1.00 44.16 111 ALA A N 1
ATOM 833 C CA . ALA A 1 111 ? -39.805 5.257 85.918 1.00 44.16 111 ALA A CA 1
ATOM 834 C C . ALA A 1 111 ? -38.345 4.885 86.195 1.00 44.16 111 ALA A C 1
ATOM 836 O O . ALA A 1 111 ? -37.837 3.962 85.572 1.00 44.16 111 ALA A O 1
ATOM 837 N N . HIS A 1 112 ? -37.744 5.620 87.140 1.00 38.41 112 HIS A N 1
ATOM 838 C CA . HIS A 1 112 ? -36.724 5.177 88.104 1.00 38.41 112 HIS A CA 1
ATOM 839 C C . HIS A 1 112 ? -35.469 4.498 87.525 1.00 38.41 112 HIS A C 1
ATOM 841 O O . HIS A 1 112 ? -35.523 3.404 86.991 1.00 38.41 112 HIS A O 1
ATOM 847 N N . GLY A 1 113 ? -34.275 5.066 87.641 1.00 41.06 113 GLY A N 1
ATOM 848 C CA . GLY A 1 113 ? -33.680 5.573 88.875 1.00 41.06 113 GLY A CA 1
ATOM 849 C C . GLY A 1 113 ? -32.383 4.790 89.105 1.00 41.06 113 GLY A C 1
ATOM 850 O O . GLY A 1 113 ? -32.349 3.589 88.859 1.00 41.06 113 GLY A O 1
ATOM 851 N N . GLY A 1 114 ? -31.328 5.470 89.548 1.00 40.19 114 GLY A N 1
ATOM 852 C CA . GLY A 1 114 ? -30.072 4.830 89.943 1.00 40.19 114 GLY A CA 1
ATOM 853 C C . GLY A 1 114 ? -28.906 5.171 89.029 1.00 40.19 114 GLY A C 1
ATOM 854 O O . GLY A 1 114 ? -28.587 4.442 88.097 1.00 40.19 114 GLY A O 1
ATOM 855 N N . PHE A 1 115 ? -28.253 6.288 89.346 1.00 44.31 115 PHE A N 1
ATOM 856 C CA . PHE A 1 115 ? -26.822 6.423 89.118 1.00 44.31 115 PHE A CA 1
ATOM 857 C C . PHE A 1 115 ? -26.128 5.283 89.862 1.00 44.31 115 PHE A C 1
ATOM 859 O O . PHE A 1 115 ? -26.243 5.222 91.084 1.00 44.31 115 PHE A O 1
ATOM 866 N N . ASP A 1 116 ? -25.376 4.451 89.151 1.00 41.88 116 ASP A N 1
ATOM 867 C CA . ASP A 1 116 ? -24.208 3.843 89.763 1.00 41.88 116 ASP A CA 1
ATOM 868 C C . ASP A 1 116 ? -23.022 3.870 88.805 1.00 41.88 116 ASP A C 1
ATOM 870 O O . ASP A 1 116 ? -23.125 3.678 87.592 1.00 41.88 116 ASP A O 1
ATOM 874 N N . ARG A 1 117 ? -21.909 4.257 89.400 1.00 46.22 117 ARG A N 1
ATOM 875 C CA . ARG A 1 117 ? -20.657 4.682 88.809 1.00 46.22 117 ARG A CA 1
ATOM 876 C C . ARG A 1 117 ? -19.672 3.596 89.177 1.00 46.22 117 ARG A C 1
ATOM 878 O O . ARG A 1 117 ? -19.212 3.600 90.307 1.00 46.22 117 ARG A O 1
ATOM 885 N N . GLU A 1 118 ? -19.275 2.748 88.237 1.00 41.91 118 GLU A N 1
ATOM 886 C CA . GLU A 1 118 ? -18.082 1.927 88.431 1.00 41.91 118 GLU A CA 1
ATOM 887 C C . GLU A 1 118 ? -17.373 1.584 87.119 1.00 41.91 118 GLU A C 1
ATOM 889 O O . GLU A 1 118 ? -17.913 1.692 86.019 1.00 41.91 118 GLU A O 1
ATOM 894 N N . ALA A 1 119 ? -16.078 1.345 87.267 1.00 43.62 119 ALA A N 1
ATOM 895 C CA . ALA A 1 119 ? -15.038 1.695 86.324 1.00 43.62 119 ALA A CA 1
ATOM 896 C C . ALA A 1 119 ? -14.768 0.657 85.221 1.00 43.62 119 ALA A C 1
ATOM 898 O O . ALA A 1 119 ? -15.033 -0.533 85.341 1.00 43.62 119 ALA A O 1
ATOM 899 N N . ALA A 1 120 ? -14.157 1.185 84.159 1.00 48.50 120 ALA A N 1
ATOM 900 C CA . ALA A 1 120 ? -13.414 0.542 83.081 1.00 48.50 120 ALA A CA 1
ATOM 901 C C . ALA A 1 120 ? -12.926 -0.903 83.304 1.00 48.50 120 ALA A C 1
ATOM 903 O O . ALA A 1 120 ? -12.136 -1.155 84.209 1.00 48.50 120 ALA A O 1
ATOM 904 N N . VAL A 1 121 ? -13.202 -1.778 82.327 1.00 39.25 121 VAL A N 1
ATOM 905 C CA . VAL A 1 121 ? -12.305 -2.884 81.957 1.00 39.25 121 VAL A CA 1
ATOM 906 C C . VAL A 1 121 ? -12.262 -3.041 80.434 1.00 39.25 121 VAL A C 1
ATOM 908 O O . VAL A 1 121 ? -13.242 -3.363 79.769 1.00 39.25 121 VAL A O 1
ATOM 911 N N . ILE A 1 122 ? -11.066 -2.801 79.904 1.00 50.59 122 ILE A N 1
ATOM 912 C CA . ILE A 1 122 ? -10.565 -3.198 78.588 1.00 50.59 122 ILE A CA 1
ATOM 913 C C . ILE A 1 122 ? -10.711 -4.719 78.432 1.00 50.59 122 ILE A C 1
ATOM 915 O O . ILE A 1 122 ? -10.190 -5.466 79.258 1.00 50.59 122 ILE A O 1
ATOM 919 N N . GLY A 1 123 ? -11.345 -5.201 77.358 1.00 36.09 123 GLY A N 1
ATOM 920 C CA . GLY A 1 123 ? -11.482 -6.645 77.162 1.00 36.09 123 GLY A CA 1
ATOM 921 C C . GLY A 1 123 ? -12.036 -7.095 75.814 1.00 36.09 123 GLY A C 1
ATOM 922 O O . GLY A 1 123 ? -13.206 -7.422 75.719 1.00 36.09 123 GLY A O 1
ATOM 923 N N . LYS A 1 124 ? -11.135 -7.189 74.827 1.00 36.91 124 LYS A N 1
ATOM 924 C CA . LYS A 1 124 ? -11.088 -8.181 73.729 1.00 36.91 124 LYS A CA 1
ATOM 925 C C . LYS A 1 124 ? -12.318 -8.348 72.820 1.00 36.91 124 LYS A C 1
ATOM 927 O O . LYS A 1 124 ? -13.313 -8.967 73.173 1.00 36.91 124 LYS A O 1
ATOM 932 N N . SER A 1 125 ? -12.128 -7.955 71.561 1.00 39.25 125 SER A N 1
ATOM 933 C CA . SER A 1 125 ? -12.876 -8.455 70.408 1.00 39.25 125 SER A CA 1
ATOM 934 C C . SER A 1 125 ? -12.653 -9.966 70.211 1.00 39.25 125 SER A C 1
ATOM 936 O O . SER A 1 125 ? -11.506 -10.407 70.090 1.00 39.25 125 SER A O 1
ATOM 938 N N . PRO A 1 126 ? -13.718 -10.778 70.112 1.00 44.84 126 PRO A N 1
ATOM 939 C CA . PRO A 1 126 ? -13.642 -12.127 69.587 1.00 44.84 126 PRO A CA 1
ATOM 940 C C . PRO A 1 126 ? -14.276 -12.128 68.196 1.00 44.84 126 PRO A C 1
ATOM 942 O O . PRO A 1 126 ? -15.468 -11.910 68.079 1.00 44.84 126 PRO A O 1
ATOM 945 N N . PHE A 1 127 ? -13.481 -12.296 67.145 1.00 42.25 127 PHE A N 1
ATOM 946 C CA . PHE A 1 127 ? -13.818 -13.078 65.942 1.00 42.25 127 PHE A CA 1
ATOM 947 C C . PHE A 1 127 ? -12.645 -12.967 64.969 1.00 42.25 127 PHE A C 1
ATOM 949 O O . PHE A 1 127 ? -12.700 -12.407 63.879 1.00 42.25 127 PHE A O 1
ATOM 956 N N . GLN A 1 128 ? -11.532 -13.525 65.429 1.00 46.56 128 GLN A N 1
ATOM 957 C CA . GLN A 1 128 ? -10.569 -14.148 64.550 1.00 46.56 128 GLN A CA 1
ATOM 958 C C . GLN A 1 128 ? -11.186 -15.494 64.176 1.00 46.56 128 GLN A C 1
ATOM 960 O O . GLN A 1 128 ? -11.314 -16.339 65.049 1.00 46.56 128 GLN A O 1
ATOM 965 N N . ASN A 1 129 ? -11.656 -15.626 62.935 1.00 38.59 129 ASN A N 1
ATOM 966 C CA . ASN A 1 129 ? -11.776 -16.888 62.205 1.00 38.59 129 ASN A CA 1
ATOM 967 C C . ASN A 1 129 ? -11.979 -16.565 60.720 1.00 38.59 129 ASN A C 1
ATOM 969 O O . ASN A 1 129 ? -13.082 -16.287 60.256 1.00 38.59 129 ASN A O 1
ATOM 973 N N . ASN A 1 130 ? -10.856 -16.592 60.001 1.00 43.78 130 ASN A N 1
ATOM 974 C CA . ASN A 1 130 ? -10.798 -16.884 58.571 1.00 43.78 130 ASN A CA 1
ATOM 975 C C . ASN A 1 130 ? -11.651 -18.131 58.264 1.00 43.78 130 ASN A C 1
ATOM 977 O O . ASN A 1 130 ? -11.666 -19.073 59.059 1.00 43.78 130 ASN A O 1
ATOM 981 N N . PRO A 1 131 ? -12.269 -18.178 57.078 1.00 44.19 131 PRO A N 1
ATOM 982 C CA . PRO A 1 131 ? -11.601 -18.954 56.042 1.00 44.19 131 PRO A CA 1
ATOM 983 C C . PRO A 1 131 ? -11.527 -18.201 54.711 1.00 44.19 131 PRO A C 1
ATOM 985 O O . PRO A 1 131 ? -12.491 -17.615 54.232 1.00 44.19 131 PRO A O 1
ATOM 988 N N . GLU A 1 132 ? -10.330 -18.233 54.131 1.00 46.34 132 GLU A N 1
ATOM 989 C CA . GLU A 1 132 ? -10.124 -18.531 52.713 1.00 46.34 132 GLU A CA 1
ATOM 990 C C . GLU A 1 132 ? -11.150 -17.956 51.719 1.00 46.34 132 GLU A C 1
ATOM 992 O O . GLU A 1 132 ? -11.935 -18.681 51.115 1.00 46.34 132 GLU A O 1
ATOM 997 N N . LEU A 1 133 ? -11.045 -16.662 51.413 1.00 44.22 133 LEU A N 1
ATOM 998 C CA . LEU A 1 133 ? -11.295 -16.225 50.041 1.00 44.22 133 LEU A CA 1
ATOM 999 C C . LEU A 1 133 ? -9.945 -16.067 49.353 1.00 44.22 133 LEU A C 1
ATOM 1001 O O . LEU A 1 133 ? -9.307 -15.013 49.384 1.00 44.22 133 LEU A O 1
ATOM 1005 N N . ALA A 1 134 ? -9.508 -17.166 48.739 1.00 46.81 134 ALA A N 1
ATOM 1006 C CA . ALA A 1 134 ? -8.473 -17.188 47.723 1.00 46.81 134 ALA A CA 1
ATOM 1007 C C . ALA A 1 134 ? -8.944 -16.356 46.518 1.00 46.81 134 ALA A C 1
ATOM 1009 O O . ALA A 1 134 ? -9.355 -16.871 45.481 1.00 46.81 134 ALA A O 1
ATOM 1010 N N . ILE A 1 135 ? -8.903 -15.031 46.667 1.00 45.94 135 ILE A N 1
ATOM 1011 C CA . ILE A 1 135 ? -8.988 -14.100 45.554 1.00 45.94 135 ILE A CA 1
ATOM 1012 C C . ILE A 1 135 ? -7.746 -14.368 44.718 1.00 45.94 135 ILE A C 1
ATOM 1014 O O . ILE A 1 135 ? -6.613 -14.111 45.127 1.00 45.94 135 ILE A O 1
ATOM 1018 N N . ASN A 1 136 ? -8.010 -14.9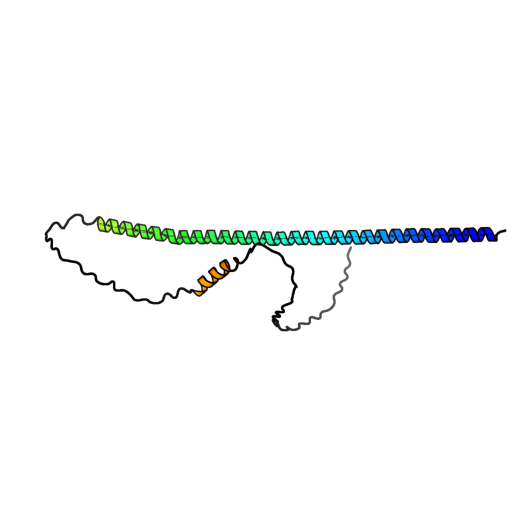62 43.564 1.00 45.88 136 ASN A N 1
ATOM 1019 C CA . ASN A 1 136 ? -7.102 -15.357 42.510 1.00 45.88 136 ASN A CA 1
ATOM 1020 C C . ASN A 1 136 ? -6.096 -14.233 42.167 1.00 45.88 136 ASN A C 1
ATOM 1022 O O . ASN A 1 136 ? -6.282 -13.446 41.238 1.00 45.88 136 ASN A O 1
ATOM 1026 N N . ARG A 1 137 ? -4.996 -14.166 42.932 1.00 42.66 137 ARG A N 1
ATOM 1027 C CA . ARG A 1 137 ? -3.858 -13.244 42.760 1.00 42.66 137 ARG A CA 1
ATOM 1028 C C . ARG A 1 137 ? -3.125 -13.434 41.428 1.00 42.66 137 ARG A C 1
ATOM 1030 O O . ARG A 1 137 ? -2.250 -12.632 41.105 1.00 42.66 137 ARG A O 1
ATOM 1037 N N . VAL A 1 138 ? -3.465 -14.463 40.651 1.00 48.81 138 VAL A N 1
ATOM 1038 C CA . VAL A 1 138 ? -2.828 -14.746 39.361 1.00 48.81 138 VAL A CA 1
ATOM 1039 C C . VAL A 1 138 ? -3.288 -13.752 38.290 1.00 48.81 138 VAL A C 1
ATOM 1041 O O . VAL A 1 138 ? -2.473 -13.311 37.484 1.00 48.81 138 VAL A O 1
ATOM 1044 N N . VAL A 1 139 ? -4.544 -13.293 38.329 1.00 49.97 139 VAL A N 1
ATOM 1045 C CA . VAL A 1 139 ? -5.064 -12.364 37.307 1.00 49.97 139 VAL A CA 1
ATOM 1046 C C . VAL A 1 139 ? -4.610 -10.923 37.567 1.00 49.97 139 VAL A C 1
ATOM 1048 O O . VAL A 1 139 ? -4.197 -10.226 36.640 1.00 49.97 139 VAL A O 1
ATOM 1051 N N . LEU A 1 140 ? -4.569 -10.488 38.833 1.00 43.75 140 LEU A N 1
ATOM 1052 C CA . LEU A 1 140 ? -4.107 -9.136 39.178 1.00 43.75 140 LEU A CA 1
ATOM 1053 C C . LEU A 1 140 ? -2.595 -8.953 38.935 1.00 43.75 140 LEU A C 1
ATOM 1055 O O . LEU A 1 140 ? -2.148 -7.853 38.616 1.00 43.75 140 LEU A O 1
ATOM 1059 N N . ARG A 1 141 ? -1.801 -10.034 39.005 1.00 42.22 141 ARG A N 1
ATOM 1060 C CA . ARG A 1 141 ? -0.369 -9.991 38.663 1.00 42.22 141 ARG A CA 1
ATOM 1061 C C . ARG A 1 141 ? -0.117 -9.945 37.151 1.00 42.22 141 ARG A C 1
ATOM 1063 O O . ARG A 1 141 ? 0.875 -9.350 36.737 1.00 42.22 141 ARG A O 1
ATOM 1070 N N . ALA A 1 142 ? -1.013 -10.507 36.336 1.00 49.09 142 ALA A N 1
ATOM 1071 C CA . ALA A 1 142 ? -0.924 -10.428 34.877 1.00 49.09 142 ALA A CA 1
ATOM 1072 C C . ALA A 1 142 ? -1.286 -9.025 34.353 1.00 49.09 142 ALA A C 1
ATOM 1074 O O . ALA A 1 142 ? -0.587 -8.492 33.494 1.00 49.09 142 ALA A O 1
ATOM 1075 N N . ALA A 1 143 ? -2.311 -8.382 34.924 1.00 47.50 143 ALA A N 1
ATOM 1076 C CA . ALA A 1 143 ? -2.743 -7.050 34.492 1.00 47.50 143 ALA A CA 1
ATOM 1077 C C . ALA A 1 143 ? -1.703 -5.948 34.792 1.00 47.50 143 ALA A C 1
ATOM 1079 O O . ALA A 1 143 ? -1.502 -5.048 33.980 1.00 47.50 143 ALA A O 1
ATOM 1080 N N . ILE A 1 144 ? -0.979 -6.046 35.914 1.00 47.84 144 ILE A N 1
ATOM 1081 C CA . ILE A 1 144 ? 0.046 -5.055 36.292 1.00 47.84 144 ILE A CA 1
ATOM 1082 C C . ILE A 1 144 ? 1.360 -5.263 35.511 1.00 47.84 144 ILE A C 1
ATOM 1084 O O . ILE A 1 144 ? 2.067 -4.294 35.232 1.00 47.84 144 ILE A O 1
ATOM 1088 N N . GLN A 1 145 ? 1.679 -6.490 35.075 1.00 43.69 145 GLN A N 1
ATOM 1089 C CA . GLN A 1 145 ? 2.857 -6.731 34.227 1.00 43.69 145 GLN A CA 1
ATOM 1090 C C . GLN A 1 145 ? 2.710 -6.183 32.803 1.00 43.69 145 GLN A C 1
ATOM 1092 O O . GLN A 1 145 ? 3.712 -5.775 32.217 1.00 43.69 145 GLN A O 1
ATOM 1097 N N . ILE A 1 146 ? 1.492 -6.135 32.255 1.00 48.12 146 ILE A N 1
ATOM 1098 C CA . ILE A 1 146 ? 1.265 -5.608 30.899 1.00 48.12 146 ILE A CA 1
ATOM 1099 C C . ILE A 1 146 ? 1.424 -4.079 30.873 1.00 48.12 146 ILE A C 1
ATOM 1101 O O . ILE A 1 146 ? 1.933 -3.541 29.897 1.00 48.12 146 ILE A O 1
ATOM 1105 N N . VAL A 1 147 ? 1.089 -3.383 31.966 1.00 41.53 147 VAL A N 1
ATOM 1106 C CA . VAL A 1 147 ? 1.192 -1.913 32.051 1.00 41.53 147 VAL A CA 1
ATOM 1107 C C . VAL A 1 147 ? 2.613 -1.432 32.389 1.00 41.53 147 VAL A C 1
ATOM 1109 O O . VAL A 1 147 ? 3.032 -0.376 31.920 1.00 41.53 147 VAL A O 1
ATOM 1112 N N . LEU A 1 148 ? 3.401 -2.201 33.152 1.00 43.00 148 LEU A N 1
ATOM 1113 C CA . LEU A 1 148 ? 4.759 -1.793 33.551 1.00 43.00 148 LEU A CA 1
ATOM 1114 C C . LEU A 1 148 ? 5.874 -2.216 32.581 1.00 43.00 148 LEU A C 1
ATOM 1116 O O . LEU A 1 148 ? 6.968 -1.659 32.654 1.00 43.00 148 LEU A O 1
ATOM 1120 N N . LYS A 1 149 ? 5.632 -3.139 31.638 1.00 37.66 149 LYS A N 1
ATOM 1121 C CA . LYS A 1 149 ? 6.657 -3.528 30.646 1.00 37.66 149 LYS A CA 1
ATOM 1122 C C . LYS A 1 149 ? 6.765 -2.571 29.449 1.00 37.66 149 LYS A C 1
ATOM 1124 O O . LYS A 1 149 ? 7.695 -2.689 28.662 1.00 37.66 149 LYS A O 1
ATOM 1129 N N . SER A 1 150 ? 5.875 -1.586 29.346 1.00 40.16 150 SER A N 1
ATOM 1130 C CA . SER A 1 150 ? 5.965 -0.469 28.392 1.00 40.16 150 SER A CA 1
ATOM 1131 C C . SER A 1 150 ? 6.719 0.755 28.939 1.00 40.16 150 SER A C 1
ATOM 1133 O O . SER A 1 150 ? 6.818 1.765 28.251 1.00 40.16 150 SER A O 1
ATOM 1135 N N . SER A 1 151 ? 7.272 0.680 30.157 1.00 41.47 151 SER A N 1
ATOM 1136 C CA . SER A 1 151 ? 7.940 1.800 30.839 1.00 41.47 151 SER A CA 1
ATOM 1137 C C . SER A 1 151 ? 9.417 1.506 31.161 1.00 41.47 151 SER A C 1
ATOM 1139 O O . SER A 1 151 ? 9.847 1.620 32.304 1.00 41.47 151 SER A O 1
ATOM 1141 N N . MET A 1 152 ? 10.207 1.125 30.158 1.00 41.28 152 MET A N 1
ATOM 1142 C CA . MET A 1 152 ? 11.682 1.160 30.154 1.00 41.28 152 MET A CA 1
ATOM 1143 C C . MET A 1 152 ? 12.101 1.197 28.672 1.00 41.28 152 MET A C 1
ATOM 1145 O O . MET A 1 152 ? 11.740 0.289 27.938 1.00 41.28 152 MET A O 1
ATOM 1149 N N . ALA A 1 153 ? 12.813 2.170 28.113 1.00 39.66 153 ALA A N 1
ATOM 1150 C CA . ALA A 1 153 ? 13.505 3.322 28.656 1.00 39.66 153 ALA A CA 1
ATOM 1151 C C . ALA A 1 153 ? 13.617 4.376 27.537 1.00 39.66 153 ALA A C 1
ATOM 1153 O O . ALA A 1 153 ? 14.168 4.092 26.477 1.00 39.66 153 ALA A O 1
ATOM 1154 N N . PHE A 1 154 ? 13.133 5.595 27.775 1.00 44.03 154 PHE A N 1
ATOM 1155 C CA . PHE A 1 154 ? 13.632 6.772 27.062 1.00 44.03 154 PHE A CA 1
ATOM 1156 C C . PHE A 1 154 ? 14.788 7.309 27.905 1.00 44.03 154 PHE A C 1
ATOM 1158 O O . PHE A 1 154 ? 14.603 8.186 28.746 1.00 44.03 154 PHE A O 1
ATOM 1165 N N . ASN A 1 155 ? 15.963 6.689 27.753 1.00 43.88 155 ASN A N 1
ATOM 1166 C CA . ASN A 1 155 ? 17.193 7.268 28.269 1.00 43.88 155 ASN A CA 1
ATOM 1167 C C . ASN A 1 155 ? 17.781 8.176 27.193 1.00 43.88 155 ASN A C 1
ATOM 1169 O O . ASN A 1 155 ? 17.960 7.777 26.042 1.00 43.88 155 ASN A O 1
ATOM 1173 N N . ARG A 1 156 ? 17.998 9.417 27.601 1.00 41.84 156 ARG A N 1
ATOM 1174 C CA . ARG A 1 156 ? 18.583 10.502 26.834 1.00 41.84 156 ARG A CA 1
ATOM 1175 C C . ARG A 1 156 ? 20.105 10.377 26.948 1.00 41.84 156 ARG A C 1
ATOM 1177 O O . ARG A 1 156 ? 20.604 10.022 28.009 1.00 41.84 156 ARG A O 1
ATOM 1184 N N . ASP A 1 157 ? 20.766 10.739 25.860 1.00 45.75 157 ASP A N 1
ATOM 1185 C CA . ASP A 1 157 ? 22.193 11.028 25.704 1.00 45.75 157 ASP A CA 1
ATOM 1186 C C . ASP A 1 157 ? 23.192 9.900 25.382 1.00 45.75 157 ASP A C 1
ATOM 1188 O O . ASP A 1 157 ? 23.304 8.866 26.032 1.00 45.75 157 ASP A O 1
ATOM 1192 N N . ASP A 1 158 ? 23.964 10.253 24.348 1.00 44.53 158 ASP A N 1
ATOM 1193 C CA . ASP A 1 158 ? 25.353 9.926 24.058 1.00 44.53 158 ASP A CA 1
ATOM 1194 C C . ASP A 1 158 ? 25.735 8.599 23.377 1.00 44.53 158 ASP A C 1
ATOM 1196 O O . ASP A 1 158 ? 25.943 7.548 23.970 1.00 44.53 158 ASP A O 1
ATOM 1200 N N . ARG A 1 159 ? 26.006 8.754 22.070 1.00 47.69 159 ARG A N 1
ATOM 1201 C CA . ARG A 1 159 ? 27.355 8.591 21.501 1.00 47.69 159 ARG A CA 1
ATOM 1202 C C . ARG A 1 159 ? 28.069 7.283 21.853 1.00 47.69 159 ARG A C 1
ATOM 1204 O O . ARG A 1 159 ? 28.803 7.210 22.828 1.00 47.69 159 ARG A O 1
ATOM 1211 N N . SER A 1 160 ? 28.035 6.329 20.931 1.00 42.75 160 SER A N 1
ATOM 1212 C CA . SER A 1 160 ? 29.232 5.676 20.366 1.00 42.75 160 SER A CA 1
ATOM 1213 C C . SER A 1 160 ? 28.815 4.478 19.523 1.00 42.75 160 SER A C 1
ATOM 1215 O O . SER A 1 160 ? 27.914 3.723 19.875 1.00 42.75 160 SER A O 1
ATOM 1217 N N . GLY A 1 161 ? 29.448 4.343 18.359 1.00 48.50 161 GLY A N 1
ATOM 1218 C CA . GLY A 1 161 ? 29.301 3.157 17.536 1.00 48.50 161 GLY A CA 1
ATOM 1219 C C . GLY A 1 161 ? 29.924 1.941 18.210 1.00 48.50 161 GLY A C 1
ATOM 1220 O O . GLY A 1 161 ? 30.979 2.056 18.823 1.00 48.50 161 GLY A O 1
ATOM 1221 N N . ALA A 1 162 ? 29.286 0.789 18.039 1.00 35.12 162 ALA A N 1
ATOM 1222 C CA . ALA A 1 162 ? 29.934 -0.514 18.026 1.00 35.12 162 ALA A CA 1
ATOM 1223 C C . ALA A 1 162 ? 28.945 -1.561 17.491 1.00 35.12 162 ALA A C 1
ATOM 1225 O O . ALA A 1 162 ? 27.883 -1.790 18.058 1.00 35.12 162 ALA A O 1
ATOM 1226 N N . GLU A 1 163 ? 29.323 -2.142 16.354 1.00 37.00 163 GLU A N 1
ATOM 1227 C CA . GLU A 1 163 ? 29.319 -3.584 16.091 1.00 37.00 163 GLU A CA 1
ATOM 1228 C C . GLU A 1 163 ? 28.037 -4.387 16.368 1.00 37.00 163 GLU A C 1
ATOM 1230 O O . GLU A 1 163 ? 27.762 -4.876 17.463 1.00 37.00 163 GLU A O 1
ATOM 1235 N N . PHE A 1 164 ? 27.323 -4.667 15.275 1.00 38.91 164 PHE A N 1
ATOM 1236 C CA . PHE A 1 164 ? 26.373 -5.768 15.184 1.00 38.91 164 PHE A CA 1
ATOM 1237 C C . PHE A 1 164 ? 27.101 -7.109 15.337 1.00 38.91 164 PHE A C 1
ATOM 1239 O O . PHE A 1 164 ? 27.610 -7.676 14.371 1.00 38.91 164 PHE A O 1
ATOM 1246 N N . THR A 1 165 ? 27.095 -7.658 16.549 1.00 36.25 165 THR A N 1
ATOM 1247 C CA . THR A 1 165 ? 27.372 -9.078 16.773 1.00 36.25 165 THR A CA 1
ATOM 1248 C C . THR A 1 165 ? 26.065 -9.839 16.953 1.00 36.25 165 THR A C 1
ATOM 1250 O O . THR A 1 165 ? 25.402 -9.818 17.985 1.00 36.25 165 THR A O 1
ATOM 1253 N N . SER A 1 166 ? 25.705 -10.511 15.860 1.00 55.91 166 SER A N 1
ATOM 1254 C CA . SER A 1 166 ? 24.955 -11.763 15.786 1.00 55.91 166 SER A CA 1
ATOM 1255 C C . SER A 1 166 ? 24.814 -12.505 17.125 1.00 55.91 166 SER A C 1
ATOM 1257 O O . SER A 1 166 ? 25.771 -13.106 17.619 1.00 55.91 166 SER A O 1
ATOM 1259 N N . ARG A 1 167 ? 23.581 -12.593 17.636 1.00 39.09 167 ARG A N 1
ATOM 1260 C CA . ARG A 1 167 ? 23.157 -13.710 18.486 1.00 39.09 167 ARG A CA 1
ATOM 1261 C C . ARG A 1 167 ? 21.934 -14.389 17.890 1.00 39.09 167 ARG A C 1
ATOM 1263 O O . ARG A 1 167 ? 20.819 -13.880 17.918 1.00 39.09 167 ARG A O 1
ATOM 1270 N N . GLN A 1 168 ? 22.223 -15.567 17.354 1.00 48.19 168 GLN A N 1
ATOM 1271 C CA . GLN A 1 168 ? 21.301 -16.637 17.028 1.00 48.19 168 GLN A CA 1
ATOM 1272 C C . GLN A 1 168 ? 20.380 -16.932 18.216 1.00 48.19 168 GLN A C 1
ATOM 1274 O O . GLN A 1 168 ? 20.850 -17.245 19.307 1.00 48.19 168 GLN A O 1
ATOM 1279 N N . PHE A 1 169 ? 19.077 -16.924 17.963 1.00 37.28 169 PHE A N 1
ATOM 1280 C CA . PHE A 1 169 ? 18.144 -17.827 18.622 1.00 37.28 169 PHE A CA 1
ATOM 1281 C C . PHE A 1 169 ? 17.233 -18.398 17.538 1.00 37.28 169 PHE A C 1
ATOM 1283 O O . PHE A 1 169 ? 16.262 -17.781 17.110 1.00 37.28 169 PHE A O 1
ATOM 1290 N N . PHE A 1 170 ? 17.626 -19.573 17.048 1.00 41.12 170 PHE A N 1
ATOM 1291 C CA . PHE A 1 170 ? 16.754 -20.472 16.312 1.00 41.12 170 PHE A CA 1
ATOM 1292 C C . PHE A 1 170 ? 15.769 -21.081 17.309 1.00 41.12 170 PHE A C 1
ATOM 1294 O O . PHE A 1 170 ? 16.165 -21.832 18.197 1.00 41.12 170 PHE A O 1
ATOM 1301 N N . THR A 1 171 ? 14.486 -20.795 17.133 1.00 36.03 171 THR A N 1
ATOM 1302 C CA . THR A 1 171 ? 13.410 -21.664 17.607 1.00 36.03 171 THR A CA 1
ATOM 1303 C C . THR A 1 171 ? 12.746 -22.275 16.387 1.00 36.03 171 THR A C 1
ATOM 1305 O O . THR A 1 171 ? 11.906 -21.681 15.719 1.00 36.03 171 THR A O 1
ATOM 1308 N N . THR A 1 172 ? 13.201 -23.483 16.079 1.00 42.81 172 THR A N 1
ATOM 1309 C CA . THR A 1 172 ? 12.577 -24.438 15.175 1.00 42.81 172 THR A CA 1
ATOM 1310 C C . THR A 1 172 ? 11.259 -24.914 15.784 1.00 42.81 172 THR A C 1
ATOM 1312 O O . THR A 1 172 ? 11.252 -25.640 16.776 1.00 42.81 172 THR A O 1
ATOM 1315 N N . SER A 1 173 ? 10.129 -24.543 15.185 1.00 37.00 173 SER A N 1
ATOM 1316 C CA . SER A 1 173 ? 8.875 -25.275 15.363 1.00 37.00 173 SER A CA 1
ATOM 1317 C C . SER A 1 173 ? 8.624 -26.131 14.124 1.00 37.00 173 SER A C 1
ATOM 1319 O O . SER A 1 173 ? 8.505 -25.646 13.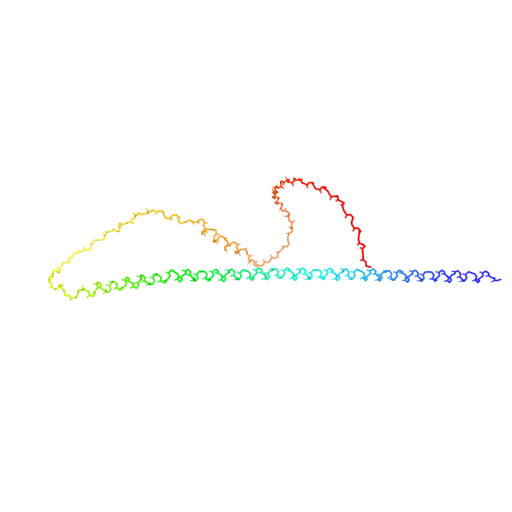001 1.00 37.00 173 SER A O 1
ATOM 1321 N N . SER A 1 174 ? 8.606 -27.444 14.345 1.00 45.25 174 SER A N 1
ATOM 1322 C CA . SER A 1 174 ? 8.235 -28.447 13.359 1.00 45.25 174 SER A CA 1
ATOM 1323 C C . SER A 1 174 ? 6.734 -28.387 13.106 1.00 45.25 174 SER A C 1
ATOM 1325 O O . SER A 1 174 ? 5.959 -28.443 14.062 1.00 45.25 174 SER A O 1
ATOM 1327 N N . MET A 1 175 ? 6.312 -28.381 11.844 1.00 40.25 175 MET A N 1
ATOM 1328 C CA . MET A 1 175 ? 4.946 -28.773 11.513 1.00 40.25 175 MET A CA 1
ATOM 1329 C C . MET A 1 175 ? 4.924 -29.580 10.215 1.00 40.25 175 MET A C 1
ATOM 1331 O O . MET A 1 175 ? 4.901 -29.066 9.104 1.00 40.25 175 MET A O 1
ATOM 1335 N N . THR A 1 176 ? 5.089 -30.879 10.439 1.00 45.06 176 THR A N 1
ATOM 1336 C CA . THR A 1 176 ? 4.324 -31.993 9.877 1.00 45.06 176 THR A CA 1
ATOM 1337 C C . THR A 1 176 ? 3.670 -31.813 8.506 1.00 45.06 176 THR A C 1
ATOM 1339 O O . THR A 1 176 ? 2.654 -31.150 8.323 1.00 45.06 176 THR A O 1
ATOM 1342 N N . THR A 1 177 ? 4.233 -32.582 7.586 1.00 47.00 177 THR A N 1
ATOM 1343 C CA . THR A 1 177 ? 3.697 -33.116 6.340 1.00 47.00 177 THR A CA 1
ATOM 1344 C C . THR A 1 177 ? 2.260 -33.650 6.477 1.00 47.00 177 THR A C 1
ATOM 1346 O O . THR A 1 177 ? 2.022 -34.660 7.134 1.00 47.00 177 THR A O 1
ATOM 1349 N N . MET A 1 178 ? 1.315 -33.027 5.774 1.00 46.34 178 MET A N 1
ATOM 1350 C CA . MET A 1 178 ? 0.141 -33.679 5.176 1.00 46.34 178 MET A CA 1
ATOM 1351 C C . MET A 1 178 ? 0.266 -33.382 3.674 1.00 46.34 178 MET A C 1
ATOM 1353 O O . MET A 1 178 ? 0.367 -32.229 3.283 1.00 46.34 178 MET A O 1
ATOM 1357 N N . GLY A 1 179 ? 0.434 -34.343 2.774 1.00 47.88 179 GLY A N 1
ATOM 1358 C CA . GLY A 1 179 ? -0.381 -35.544 2.665 1.00 47.88 179 GLY A CA 1
ATOM 1359 C C . GLY A 1 179 ? -1.408 -35.355 1.547 1.00 47.88 179 GLY A C 1
ATOM 1360 O O . GLY A 1 179 ? -2.593 -35.254 1.817 1.00 47.88 179 GLY A O 1
ATOM 1361 N N . LEU A 1 180 ? -0.906 -35.241 0.313 1.00 44.81 180 LEU A N 1
ATOM 1362 C CA . LEU A 1 180 ? -1.408 -35.897 -0.899 1.00 44.81 180 LEU A CA 1
ATOM 1363 C C . LEU A 1 180 ? -2.941 -36.009 -1.080 1.00 44.81 180 LEU A C 1
ATOM 1365 O O . LEU A 1 180 ? -3.570 -36.900 -0.518 1.00 44.81 180 LEU A O 1
ATOM 1369 N N . CYS A 1 181 ? -3.502 -35.237 -2.016 1.00 45.88 181 CYS A N 1
ATOM 1370 C CA . CYS A 1 181 ? -4.621 -35.700 -2.846 1.00 45.88 181 CYS A CA 1
ATOM 1371 C C . CYS A 1 181 ? -4.476 -35.187 -4.283 1.00 45.88 181 CYS A C 1
ATOM 1373 O O . CYS A 1 181 ? -4.714 -34.027 -4.605 1.00 45.88 181 CYS A O 1
ATOM 1375 N N . THR A 1 182 ? -4.051 -36.120 -5.126 1.00 47.00 182 THR A N 1
ATOM 1376 C CA . THR A 1 182 ? -4.097 -36.125 -6.583 1.00 47.00 182 THR A CA 1
ATOM 1377 C C . THR A 1 182 ? -5.546 -36.035 -7.068 1.00 47.00 182 THR A C 1
ATOM 1379 O O . THR A 1 182 ? -6.363 -36.869 -6.690 1.00 47.00 182 THR A O 1
ATOM 1382 N N . ALA A 1 183 ? -5.854 -35.096 -7.963 1.00 49.69 183 ALA A N 1
ATOM 1383 C CA . ALA A 1 183 ? -7.058 -35.150 -8.789 1.00 49.69 183 ALA A CA 1
ATOM 1384 C C . ALA A 1 183 ? -6.683 -34.856 -10.245 1.00 49.69 183 ALA A C 1
ATOM 1386 O O . ALA A 1 183 ? -6.515 -33.715 -10.667 1.00 49.69 183 ALA A O 1
ATOM 1387 N N . ASN A 1 184 ? -6.502 -35.954 -10.975 1.00 47.34 184 ASN A N 1
ATOM 1388 C CA . ASN A 1 184 ? -6.487 -36.043 -12.428 1.00 47.34 184 ASN A CA 1
ATOM 1389 C C . ASN A 1 184 ? -7.918 -35.832 -12.961 1.00 47.34 184 ASN A C 1
ATOM 1391 O O . ASN A 1 184 ? -8.855 -36.399 -12.404 1.00 47.34 184 ASN A O 1
ATOM 1395 N N . GLY A 1 185 ? -8.072 -35.107 -14.069 1.00 49.78 185 GLY A N 1
ATOM 1396 C CA . GLY A 1 185 ? -9.331 -34.999 -14.823 1.00 49.78 185 GLY A CA 1
ATOM 1397 C C . GLY A 1 185 ? -9.278 -33.810 -15.785 1.00 49.78 185 GLY A C 1
ATOM 1398 O O . GLY A 1 185 ? -9.519 -32.681 -15.388 1.00 49.78 185 GLY A O 1
ATOM 1399 N N . SER A 1 186 ? -8.665 -33.952 -16.959 1.00 47.88 186 SER A N 1
ATOM 1400 C CA . SER A 1 186 ? -9.289 -34.401 -18.216 1.00 47.88 186 SER A CA 1
ATOM 1401 C C . SER A 1 186 ? -10.304 -33.414 -18.824 1.00 47.88 186 SER A C 1
ATOM 1403 O O . SER A 1 186 ? -11.431 -33.310 -18.361 1.00 47.88 186 SER A O 1
ATOM 1405 N N . ILE A 1 187 ? -9.873 -32.783 -19.923 1.00 50.84 187 ILE A N 1
ATOM 1406 C CA . ILE A 1 187 ? -10.585 -32.612 -21.205 1.00 50.84 187 ILE A CA 1
ATOM 1407 C C . ILE A 1 187 ? -12.027 -32.075 -21.150 1.00 50.84 187 ILE A C 1
ATOM 1409 O O . ILE A 1 187 ? -12.961 -32.819 -20.878 1.00 50.84 187 ILE A O 1
ATOM 1413 N N . ALA A 1 188 ? -12.214 -30.843 -21.636 1.00 49.22 188 ALA A N 1
ATOM 1414 C CA . ALA A 1 188 ? -13.342 -30.499 -22.509 1.00 49.22 188 ALA A CA 1
ATOM 1415 C C . ALA A 1 188 ? -13.035 -29.221 -23.305 1.00 49.22 188 ALA A C 1
ATOM 1417 O O . ALA A 1 188 ? -13.266 -28.097 -22.868 1.00 49.22 188 ALA A O 1
ATOM 1418 N N . SER A 1 189 ? -12.518 -29.412 -24.514 1.00 50.50 189 SER A N 1
ATOM 1419 C CA . SER A 1 189 ? -12.728 -28.497 -25.628 1.00 50.50 189 SER A CA 1
ATOM 1420 C C . SER A 1 189 ? -14.222 -28.466 -25.962 1.00 50.50 189 SER A C 1
ATOM 1422 O O . SER A 1 189 ? -14.763 -29.498 -26.360 1.00 50.50 189 SER A O 1
ATOM 1424 N N . HIS A 1 190 ? -14.879 -27.310 -25.862 1.00 53.62 190 HIS A N 1
ATOM 1425 C CA . HIS A 1 190 ? -16.146 -27.094 -26.558 1.00 53.62 190 HIS A CA 1
ATOM 1426 C C . HIS A 1 190 ? -16.063 -25.849 -27.436 1.00 53.62 190 HIS A C 1
ATOM 1428 O O . HIS A 1 190 ? -16.073 -24.706 -26.992 1.00 53.62 190 HIS A O 1
ATOM 1434 N N . GLN A 1 191 ? -15.953 -26.143 -28.723 1.00 54.44 191 GLN A N 1
ATOM 1435 C CA . GLN A 1 191 ? -16.212 -25.276 -29.853 1.00 54.44 191 GLN A CA 1
ATOM 1436 C C . GLN A 1 191 ? -17.737 -25.076 -29.948 1.00 54.44 191 GLN A C 1
ATOM 1438 O O . GLN A 1 191 ? -18.473 -26.062 -29.979 1.00 54.44 191 GLN A O 1
ATOM 1443 N N . GLN A 1 192 ? -18.221 -23.835 -29.981 1.00 58.62 192 GLN A N 1
ATOM 1444 C CA . GLN A 1 192 ? -19.583 -23.471 -30.404 1.00 58.62 192 GLN A CA 1
ATOM 1445 C C . GLN A 1 192 ? -19.527 -21.980 -30.788 1.00 58.62 192 GLN A C 1
ATOM 1447 O O . GLN A 1 192 ? -19.388 -21.125 -29.927 1.00 58.62 192 GLN A O 1
ATOM 1452 N N . SER A 1 193 ? -19.290 -21.611 -32.050 1.00 57.84 193 SER A N 1
ATOM 1453 C CA . SER A 1 193 ? -20.272 -21.530 -33.143 1.00 57.84 193 SER A CA 1
ATOM 1454 C C . SER A 1 193 ? -21.595 -20.883 -32.717 1.00 57.84 193 SER A C 1
ATOM 1456 O O . SER A 1 193 ? -22.472 -21.575 -32.201 1.00 57.84 193 SER A O 1
ATOM 1458 N N . LYS A 1 194 ? -21.719 -19.568 -32.953 1.00 57.09 194 LYS A N 1
ATOM 1459 C CA . LYS A 1 194 ? -22.892 -18.876 -33.530 1.00 57.09 194 LYS A CA 1
ATOM 1460 C C . LYS A 1 194 ? -22.696 -17.355 -33.465 1.00 57.09 194 LYS A C 1
ATOM 1462 O O . LYS A 1 194 ? -22.461 -16.826 -32.383 1.00 57.09 194 LYS A O 1
ATOM 1467 N N . GLY A 1 195 ? -22.851 -16.691 -34.610 1.00 53.00 195 GLY A N 1
ATOM 1468 C CA . GLY A 1 195 ? -22.841 -15.235 -34.770 1.00 53.00 195 GLY A CA 1
ATOM 1469 C C . GLY A 1 195 ? -22.071 -14.830 -36.005 1.00 53.00 195 GLY A C 1
ATOM 1470 O O . GLY A 1 195 ? -20.960 -14.302 -35.815 1.00 53.00 195 GLY A O 1
#

Radius of gyration: 47.14 Å; chains: 1; bounding box: 86×47×155 Å

Secondary structure (DSSP, 8-state):
-HHHHHHHHHHHHHHHHHHHHHHHHHHHHHHHHHHHHHHHHHHHHHHHHHHHHHHHHHHHHHHHHHHHHHHHHHHHHHHHHHHHHHHHHHHHHHHHHHHHHHHS-SS-----------------------------HHHHHHHHHHHHTT---------------------------------------------

Sequence (195 aa):
MPMVGMIGMIIIVMILVMVTLSVVAMVIIVMILIMVTLSMVAMVIIVMILIMVTLSMVAMVIIVMILVMVTLSVVAMVIIVMILIPMIIVALFNVNTAVEVFSFTPHQRWAHGGFDREAAVIGKSPFQNNPELAINRVVLRAAIQIVLKSSMAFNRDDRSGAEFTSRQFFTTSSMTTMGLCTANGSIASHQQSKG